Protein AF-A0A645I9V7-F1 (afdb_monomer_lite)

Secondary structure (DSSP, 8-state):
-TTHHHHHHHHHHHH-TTSS--SSS-HHHHHHHHHHHHHHHHHHHHHHHHHHHHHHHHHHHHHHHHTSTT------GGGGGGG-HHHHHHHHHHHHHHHHHHHHHGGGGT---PPPPHHHHHHHHHHHHHHHHHHHHHHHHHHHHHHHHHHHHHHHHHHHHHHHHTT-TT-----HHHHHHHHHIIIIIHHHHHH-

Foldseek 3Di:
DVVLLCVQLVVQVVVDPPPQDPPPDDSSVSSNVVSVVVVVVVVVLLVVLVVCCVPVVVVVVVCCVPPNPPDDDDDAQCNCCNVPVPLLVLLLVLLQLLLVVLLVVVVVVVFDRDDDDSVCSRRVSSSQSSVLCVPPNSVRSNVSSSVNSNVLNVLQRVVQVVCVVVVNHPDGDRDPVVSVVSCCCVPPVVVVVVVD

pLDDT: mean 90.32, std 6.53, range [61.34, 98.06]

Radius of gyration: 20.22 Å; chains: 1; bounding box: 64×34×49 Å

Structure (mmCIF, N/CA/C/O backbone):
data_AF-A0A645I9V7-F1
#
_entry.id   AF-A0A645I9V7-F1
#
loop_
_atom_site.group_PDB
_atom_site.id
_atom_site.type_symbol
_atom_site.label_atom_id
_atom_site.label_alt_id
_atom_site.label_comp_id
_atom_site.label_asym_id
_atom_site.label_entity_id
_atom_site.label_seq_id
_atom_site.pdbx_PDB_ins_code
_atom_site.Cartn_x
_atom_site.Cartn_y
_atom_site.Cartn_z
_atom_site.occupancy
_atom_site.B_iso_or_equiv
_atom_site.auth_seq_id
_atom_site.auth_comp_id
_atom_site.auth_asym_id
_atom_site.auth_atom_id
_atom_site.pdbx_PDB_model_num
ATOM 1 N N . MET A 1 1 ? 15.727 -1.178 5.653 1.00 62.06 1 MET A N 1
ATOM 2 C CA . MET A 1 1 ? 15.864 -0.056 4.692 1.00 62.06 1 MET A CA 1
ATOM 3 C C . MET A 1 1 ? 16.817 -0.361 3.539 1.00 62.06 1 MET A C 1
ATOM 5 O O . MET A 1 1 ? 16.462 -0.054 2.413 1.00 62.06 1 MET A O 1
ATOM 9 N N . VAL A 1 2 ? 17.941 -1.058 3.766 1.00 76.44 2 VAL A N 1
ATOM 10 C CA . VAL A 1 2 ? 18.857 -1.514 2.691 1.00 76.44 2 VAL A CA 1
ATOM 11 C C . VAL A 1 2 ? 18.151 -2.328 1.591 1.00 76.44 2 VAL A C 1
ATOM 13 O O . VAL A 1 2 ? 18.555 -2.281 0.441 1.00 76.44 2 VAL A O 1
ATOM 16 N N . VAL A 1 3 ? 17.041 -3.003 1.916 1.00 80.56 3 VAL A N 1
ATOM 17 C CA . VAL A 1 3 ? 16.227 -3.807 0.982 1.00 80.56 3 VAL A CA 1
ATOM 18 C C . VAL A 1 3 ? 15.667 -3.002 -0.208 1.00 80.56 3 VAL A C 1
ATOM 20 O O . VAL A 1 3 ? 15.404 -3.579 -1.259 1.00 80.56 3 VAL A O 1
ATOM 23 N N . MET A 1 4 ? 15.539 -1.675 -0.089 1.00 85.31 4 MET A N 1
ATOM 24 C CA . MET A 1 4 ? 15.083 -0.816 -1.192 1.00 85.31 4 MET A CA 1
ATOM 25 C C . MET A 1 4 ? 16.127 -0.674 -2.304 1.00 85.31 4 MET A C 1
ATOM 27 O O . MET A 1 4 ? 15.762 -0.488 -3.461 1.00 85.31 4 MET A O 1
ATOM 31 N N . VAL A 1 5 ? 17.417 -0.793 -1.970 1.00 89.44 5 VAL A N 1
ATOM 32 C CA . VAL A 1 5 ? 18.508 -0.667 -2.944 1.00 89.44 5 VAL A CA 1
ATOM 33 C C . VAL A 1 5 ? 18.453 -1.800 -3.975 1.00 89.44 5 VAL A C 1
ATOM 35 O O . VAL A 1 5 ? 18.368 -1.486 -5.160 1.00 89.44 5 VAL A O 1
ATOM 38 N N . PRO A 1 6 ? 18.408 -3.093 -3.584 1.00 87.75 6 PRO A N 1
ATOM 39 C CA . PRO A 1 6 ? 18.194 -4.172 -4.541 1.00 87.75 6 PRO A CA 1
ATOM 40 C C . PRO A 1 6 ? 16.919 -3.999 -5.364 1.00 87.75 6 PRO A C 1
ATOM 42 O O . PRO A 1 6 ? 16.972 -4.224 -6.564 1.00 87.75 6 PRO A O 1
ATOM 45 N N . LEU A 1 7 ? 15.803 -3.565 -4.760 1.00 86.75 7 LEU A N 1
ATOM 46 C CA . LEU A 1 7 ? 14.545 -3.361 -5.486 1.00 86.75 7 LEU A CA 1
ATOM 47 C C . LEU A 1 7 ? 14.739 -2.392 -6.664 1.00 86.75 7 LEU A C 1
ATOM 49 O O . LEU A 1 7 ? 14.504 -2.775 -7.803 1.00 86.75 7 LEU A O 1
ATOM 53 N N . TYR A 1 8 ? 15.230 -1.179 -6.396 1.00 88.75 8 TYR A N 1
ATOM 54 C CA . TYR A 1 8 ? 15.406 -0.134 -7.411 1.00 88.75 8 TYR A CA 1
ATOM 55 C C . TYR A 1 8 ? 16.478 -0.495 -8.444 1.00 88.75 8 TYR A C 1
ATOM 57 O O . TYR A 1 8 ? 16.276 -0.303 -9.644 1.00 88.75 8 TYR A O 1
ATOM 65 N N . VAL A 1 9 ? 17.617 -1.031 -7.994 1.00 89.94 9 VAL A N 1
ATOM 66 C CA . VAL A 1 9 ? 18.741 -1.373 -8.878 1.00 89.94 9 VAL A CA 1
ATOM 67 C C . VAL A 1 9 ? 18.375 -2.533 -9.802 1.00 89.94 9 VAL A C 1
ATOM 69 O O . VAL A 1 9 ? 18.664 -2.461 -10.993 1.00 89.94 9 VAL A O 1
ATOM 72 N N . ILE A 1 10 ? 17.695 -3.569 -9.296 1.00 89.62 10 ILE A N 1
ATOM 73 C CA . ILE A 1 10 ? 17.237 -4.696 -10.120 1.00 89.62 10 ILE A CA 1
ATOM 74 C C . ILE A 1 10 ? 16.193 -4.211 -11.130 1.00 89.62 10 ILE A C 1
ATOM 76 O O . ILE A 1 10 ? 16.320 -4.520 -12.313 1.00 89.62 10 ILE A O 1
ATOM 80 N N . THR A 1 11 ? 15.207 -3.407 -10.714 1.00 87.12 11 THR A N 1
ATOM 81 C CA . THR A 1 11 ? 14.213 -2.871 -11.660 1.00 87.12 11 THR A CA 1
ATOM 82 C C . THR A 1 11 ? 14.847 -1.999 -12.741 1.00 87.12 11 THR A C 1
ATOM 84 O O . THR A 1 11 ? 14.480 -2.118 -13.907 1.00 87.12 11 THR A O 1
ATOM 87 N N . ALA A 1 12 ? 15.834 -1.172 -12.388 1.00 89.25 12 ALA A N 1
ATOM 88 C CA . ALA A 1 12 ? 16.551 -0.347 -13.356 1.00 89.25 12 ALA A CA 1
ATOM 89 C C . ALA A 1 12 ? 17.396 -1.199 -14.313 1.00 89.25 12 ALA A C 1
ATOM 91 O O . ALA A 1 12 ? 17.404 -0.937 -15.512 1.00 89.25 12 ALA A O 1
ATOM 92 N N . ALA A 1 13 ? 18.053 -2.250 -13.812 1.00 89.50 13 ALA A N 1
ATOM 93 C CA . ALA A 1 13 ? 18.804 -3.192 -14.638 1.00 89.50 13 ALA A CA 1
ATOM 94 C C . ALA A 1 13 ? 17.915 -3.890 -15.680 1.00 89.50 13 ALA A C 1
ATOM 96 O O . ALA A 1 13 ? 18.331 -4.035 -16.825 1.00 89.50 13 ALA A O 1
ATOM 97 N N . PHE A 1 14 ? 16.687 -4.272 -15.308 1.00 89.38 14 PHE A N 1
ATOM 98 C CA . PHE A 1 14 ? 15.712 -4.840 -16.248 1.00 89.38 14 PHE A CA 1
ATOM 99 C C . PHE A 1 14 ? 15.174 -3.818 -17.257 1.00 89.38 14 PHE A C 1
ATOM 101 O O . PHE A 1 14 ? 14.922 -4.185 -18.401 1.00 89.38 14 PHE A O 1
ATOM 108 N N . ALA A 1 15 ? 14.997 -2.557 -16.857 1.00 87.88 15 ALA A N 1
ATOM 109 C CA . ALA A 1 15 ? 14.547 -1.496 -17.760 1.00 87.88 15 ALA A CA 1
ATOM 110 C C . ALA A 1 15 ? 15.612 -1.121 -18.809 1.00 87.88 15 ALA A C 1
ATOM 112 O O . ALA A 1 15 ? 15.271 -0.769 -19.937 1.00 87.88 15 ALA A O 1
ATOM 113 N N . GLY A 1 16 ? 16.893 -1.236 -18.448 1.00 84.94 16 GLY A N 1
ATOM 114 C CA . GLY A 1 16 ? 18.029 -0.963 -19.321 1.00 84.94 16 GLY A CA 1
ATOM 115 C C . GLY A 1 16 ? 18.412 0.524 -19.425 1.00 84.94 16 GLY A C 1
ATOM 116 O O . GLY A 1 16 ? 17.794 1.392 -18.803 1.00 84.94 16 GLY A O 1
ATOM 117 N N . PRO A 1 17 ? 19.472 0.836 -20.195 1.00 81.00 17 PRO A N 1
ATOM 118 C CA . PRO A 1 17 ? 19.950 2.205 -20.385 1.00 81.00 17 PRO A CA 1
ATOM 119 C C . PRO A 1 17 ? 18.907 3.097 -21.083 1.00 81.00 17 PRO A C 1
ATOM 121 O O . PRO A 1 17 ? 18.285 2.678 -22.054 1.00 81.00 17 PRO A O 1
ATOM 124 N N . GLY A 1 18 ? 18.748 4.342 -20.616 1.00 73.81 18 GLY A N 1
ATOM 125 C CA . GLY A 1 18 ? 17.822 5.339 -21.184 1.00 73.81 18 GLY A CA 1
ATOM 126 C C . GLY A 1 18 ? 16.531 5.555 -20.384 1.00 73.81 18 GLY A C 1
ATOM 127 O O . GLY A 1 18 ? 15.835 6.545 -20.602 1.00 73.81 18 GLY A O 1
ATOM 128 N N . VAL A 1 19 ? 16.233 4.690 -19.411 1.00 68.56 19 VAL A N 1
ATOM 129 C CA . VAL A 1 19 ? 15.108 4.861 -18.480 1.00 68.56 19 VAL A CA 1
ATOM 130 C C . VAL A 1 19 ? 15.624 5.470 -17.173 1.00 68.56 19 VAL A C 1
ATOM 132 O O . VAL A 1 19 ? 16.393 4.844 -16.447 1.00 68.56 19 VAL A O 1
ATOM 135 N N . GLY A 1 20 ? 15.208 6.705 -16.873 1.00 61.34 20 GLY A N 1
ATOM 136 C CA . GLY A 1 20 ? 15.565 7.401 -15.629 1.00 61.34 20 GLY A CA 1
ATOM 137 C C . GLY A 1 20 ? 16.918 8.124 -15.629 1.00 61.34 20 GLY A C 1
ATOM 138 O O . GLY A 1 20 ? 17.366 8.538 -14.570 1.00 61.34 20 GLY A O 1
ATOM 139 N N . ASP A 1 21 ? 17.578 8.308 -16.774 1.00 63.28 21 ASP A N 1
ATOM 140 C CA . ASP A 1 21 ? 18.826 9.081 -16.848 1.00 63.28 21 ASP A CA 1
ATOM 141 C C . ASP A 1 21 ? 18.548 10.539 -17.275 1.00 63.28 21 ASP A C 1
ATOM 143 O O . ASP A 1 21 ? 18.027 10.757 -18.370 1.00 63.28 21 ASP A O 1
ATOM 147 N N . PRO A 1 22 ? 18.918 11.556 -16.469 1.00 63.09 22 PRO A N 1
ATOM 148 C CA . PRO A 1 22 ? 18.948 12.958 -16.898 1.00 63.09 22 PRO A CA 1
ATOM 149 C C . PRO A 1 22 ? 20.001 13.263 -17.986 1.00 63.09 22 PRO A C 1
ATOM 151 O O . PRO A 1 22 ? 20.156 14.418 -18.374 1.00 63.09 22 PRO A O 1
ATOM 154 N N . GLY A 1 23 ? 20.746 12.257 -18.457 1.00 65.50 23 GLY A N 1
ATOM 155 C CA . GLY A 1 23 ? 21.724 12.325 -19.546 1.00 65.50 23 GLY A CA 1
ATOM 156 C C . GLY A 1 23 ? 23.176 12.485 -19.086 1.00 65.50 23 GLY A C 1
ATOM 157 O O . GLY A 1 23 ? 24.066 12.602 -19.924 1.00 65.50 23 GLY A O 1
ATOM 158 N N . ALA A 1 24 ? 23.432 12.504 -17.774 1.00 67.69 24 ALA A N 1
ATOM 159 C CA . ALA A 1 24 ? 24.751 12.812 -17.212 1.00 67.69 24 ALA A CA 1
ATOM 160 C C . ALA A 1 24 ? 25.321 11.722 -16.287 1.00 67.69 24 ALA A C 1
ATOM 162 O O . ALA A 1 24 ? 26.488 11.812 -15.905 1.00 67.69 24 ALA A O 1
ATOM 163 N N . GLN A 1 25 ? 24.542 10.702 -15.903 1.00 78.25 25 GLN A N 1
ATOM 164 C CA . GLN A 1 25 ? 24.975 9.692 -14.928 1.00 78.25 25 GLN A CA 1
ATOM 165 C C . GLN A 1 25 ? 24.557 8.280 -15.335 1.00 78.25 25 GLN A C 1
ATOM 167 O O . GLN A 1 25 ? 23.485 8.065 -15.879 1.00 78.25 25 GLN A O 1
ATOM 172 N N . HIS A 1 26 ? 25.371 7.276 -15.003 1.00 86.25 26 HIS A N 1
ATOM 173 C CA . HIS A 1 26 ? 25.015 5.885 -15.285 1.00 86.25 26 HIS A CA 1
ATOM 174 C C . HIS A 1 26 ? 23.678 5.514 -14.608 1.00 86.25 26 HIS A C 1
ATOM 176 O O . HIS A 1 26 ? 23.540 5.654 -13.393 1.00 86.25 26 HIS A O 1
ATOM 182 N N . TYR A 1 27 ? 22.710 4.992 -15.367 1.00 86.81 27 TYR A N 1
ATOM 183 C CA . TYR A 1 27 ? 21.331 4.732 -14.908 1.00 86.81 27 TYR A CA 1
ATOM 184 C C . TYR A 1 27 ? 21.229 3.879 -13.622 1.00 86.81 27 TYR A C 1
ATOM 186 O O . TYR A 1 27 ? 20.395 4.144 -12.759 1.00 86.81 27 TYR A O 1
ATOM 194 N N . LEU A 1 28 ? 22.121 2.898 -13.426 1.00 88.94 28 LEU A N 1
ATOM 195 C CA . LEU A 1 28 ? 22.190 2.126 -12.170 1.00 88.94 28 LEU A CA 1
ATOM 196 C C . LEU A 1 28 ? 22.609 2.970 -10.954 1.00 88.94 28 LEU A C 1
ATOM 198 O O . LEU A 1 28 ? 22.121 2.732 -9.850 1.00 88.94 28 LEU A O 1
ATOM 202 N N . MET A 1 29 ? 23.488 3.959 -11.144 1.00 89.75 29 MET A N 1
ATOM 203 C CA . MET A 1 29 ? 23.861 4.898 -10.083 1.00 89.75 29 MET A CA 1
ATOM 204 C C . MET A 1 29 ? 22.687 5.819 -9.755 1.00 89.75 29 MET A C 1
ATOM 206 O O . MET A 1 29 ? 22.391 6.033 -8.581 1.00 89.75 29 MET A O 1
ATOM 210 N N . PHE A 1 30 ? 21.961 6.291 -10.772 1.00 88.69 30 PHE A N 1
ATOM 211 C CA . PHE A 1 30 ? 20.727 7.039 -10.548 1.00 88.69 30 PHE A CA 1
ATOM 212 C C . PHE A 1 30 ? 19.724 6.227 -9.718 1.00 88.69 30 PHE A C 1
ATOM 214 O O . PHE A 1 30 ? 19.230 6.715 -8.703 1.00 88.69 30 PHE A O 1
ATOM 221 N N . ALA A 1 31 ? 19.478 4.965 -10.083 1.00 90.19 31 ALA A N 1
ATOM 222 C CA . ALA A 1 31 ? 18.578 4.082 -9.343 1.00 90.19 31 ALA A CA 1
ATOM 223 C C . ALA A 1 31 ? 19.030 3.856 -7.890 1.00 90.19 31 ALA A C 1
ATOM 225 O O . ALA A 1 31 ? 18.204 3.866 -6.975 1.00 90.19 31 ALA A O 1
ATOM 226 N N . PHE A 1 32 ? 20.339 3.707 -7.661 1.00 90.62 32 PHE A N 1
ATOM 227 C CA . PHE A 1 32 ? 20.907 3.642 -6.317 1.00 90.62 32 PHE A CA 1
ATOM 228 C C . PHE A 1 32 ? 20.617 4.922 -5.518 1.00 90.62 32 PHE A C 1
ATOM 230 O O . PHE A 1 32 ? 20.107 4.838 -4.400 1.00 90.62 32 PHE A O 1
ATOM 237 N N . LEU A 1 33 ? 20.866 6.103 -6.092 1.00 91.31 33 LEU A N 1
ATOM 238 C CA . LEU A 1 33 ? 20.582 7.387 -5.441 1.00 91.31 33 LEU A CA 1
ATOM 239 C C . LEU A 1 33 ? 19.087 7.563 -5.141 1.00 91.31 33 LEU A C 1
ATOM 241 O O . LEU A 1 33 ? 18.739 8.002 -4.046 1.00 91.31 33 LEU A O 1
ATOM 245 N N . GLN A 1 34 ? 18.204 7.155 -6.057 1.00 90.38 34 GLN A N 1
ATOM 246 C CA . GLN A 1 34 ? 16.754 7.160 -5.835 1.00 90.38 34 GLN A CA 1
ATOM 247 C C . GLN A 1 34 ? 16.345 6.241 -4.675 1.00 90.38 34 GLN A C 1
ATOM 249 O O . GLN A 1 34 ? 15.515 6.619 -3.846 1.00 90.38 34 GLN A O 1
ATOM 254 N N . ALA A 1 35 ? 16.968 5.066 -4.550 1.00 90.62 35 ALA A N 1
ATOM 255 C CA . ALA A 1 35 ? 16.727 4.178 -3.417 1.00 90.62 35 ALA A CA 1
ATOM 256 C C . ALA A 1 35 ? 17.159 4.811 -2.083 1.00 90.62 35 ALA A C 1
ATOM 258 O O . ALA A 1 35 ? 16.441 4.702 -1.087 1.00 90.62 35 ALA A O 1
ATOM 259 N N . ILE A 1 36 ? 18.305 5.503 -2.055 1.00 92.12 36 ILE A N 1
ATOM 260 C CA . ILE A 1 36 ? 18.755 6.248 -0.870 1.00 92.12 36 ILE A CA 1
ATOM 261 C C . ILE A 1 36 ? 17.791 7.396 -0.554 1.00 92.12 36 ILE A C 1
ATOM 263 O O . ILE A 1 36 ? 17.403 7.559 0.604 1.00 92.12 36 ILE A O 1
ATOM 267 N N . GLN A 1 37 ? 17.340 8.146 -1.561 1.00 91.88 37 GLN A N 1
ATOM 268 C CA . GLN A 1 37 ? 16.368 9.227 -1.389 1.00 91.88 37 GLN A CA 1
ATOM 269 C C . GLN A 1 37 ? 15.048 8.716 -0.801 1.00 91.88 37 GLN A C 1
ATOM 271 O O . GLN A 1 37 ? 14.508 9.332 0.117 1.00 91.88 37 GLN A O 1
ATOM 276 N N . PHE A 1 38 ? 14.565 7.559 -1.258 1.00 88.50 38 PHE A N 1
ATOM 277 C CA . PHE A 1 38 ? 13.398 6.906 -0.670 1.00 88.50 38 PHE A CA 1
ATOM 278 C C . PHE A 1 38 ? 13.623 6.575 0.812 1.00 88.50 38 PHE A C 1
ATOM 280 O O . PHE A 1 38 ? 12.780 6.879 1.653 1.00 88.50 38 PHE A O 1
ATOM 287 N N . VAL A 1 39 ? 14.775 5.988 1.156 1.00 88.88 39 VAL A N 1
ATOM 288 C CA . VAL A 1 39 ? 15.124 5.655 2.548 1.00 88.88 39 VAL A CA 1
ATOM 289 C C . VAL A 1 39 ? 15.143 6.902 3.436 1.00 88.88 39 VAL A C 1
ATOM 291 O O . VAL A 1 39 ? 14.576 6.873 4.531 1.00 88.88 39 VAL A O 1
ATOM 294 N N . VAL A 1 40 ? 15.736 7.998 2.959 1.00 92.19 40 VAL A N 1
ATOM 295 C CA . VAL A 1 40 ? 15.732 9.292 3.658 1.00 92.19 40 VAL A CA 1
ATOM 296 C C . VAL A 1 40 ? 14.304 9.820 3.813 1.00 92.19 40 VAL A C 1
ATOM 298 O O . VAL A 1 40 ? 13.926 10.222 4.911 1.00 92.19 40 VAL A O 1
ATOM 301 N N . GLY A 1 41 ? 13.485 9.755 2.761 1.00 90.69 41 GLY A N 1
ATOM 302 C CA . GLY A 1 41 ? 12.078 10.157 2.806 1.00 90.69 41 GLY A CA 1
ATOM 303 C C . GLY A 1 41 ? 11.277 9.390 3.861 1.00 90.69 41 GLY A C 1
ATOM 304 O O . GLY A 1 41 ? 10.560 10.000 4.651 1.00 90.69 41 GLY A O 1
ATOM 305 N N . VAL A 1 42 ? 11.459 8.069 3.953 1.00 88.00 42 VAL A N 1
ATOM 306 C CA . VAL A 1 42 ? 10.816 7.254 4.998 1.00 88.00 42 VAL A CA 1
ATOM 307 C C . VAL A 1 42 ? 11.321 7.633 6.391 1.00 88.00 42 VAL A C 1
ATOM 309 O O . VAL A 1 42 ? 10.528 7.679 7.326 1.00 88.00 42 VAL A O 1
ATOM 312 N N . TYR A 1 43 ? 12.610 7.939 6.560 1.00 89.19 43 TYR A N 1
ATOM 313 C CA . TYR A 1 43 ? 13.128 8.396 7.853 1.00 89.19 43 TYR A CA 1
ATOM 314 C C . TYR A 1 43 ? 12.488 9.721 8.292 1.00 89.19 43 TYR A C 1
ATOM 316 O O . TYR A 1 43 ? 12.027 9.834 9.430 1.00 89.19 43 TYR A O 1
ATOM 324 N N . VAL A 1 44 ? 12.396 10.694 7.380 1.00 93.38 44 VAL A N 1
ATOM 325 C CA . VAL A 1 44 ? 11.719 11.977 7.626 1.00 93.38 44 VAL A CA 1
ATOM 326 C C . VAL A 1 44 ? 10.243 11.756 7.956 1.00 93.38 44 VAL A C 1
ATOM 328 O O . VAL A 1 44 ? 9.747 12.325 8.926 1.00 93.38 44 VAL A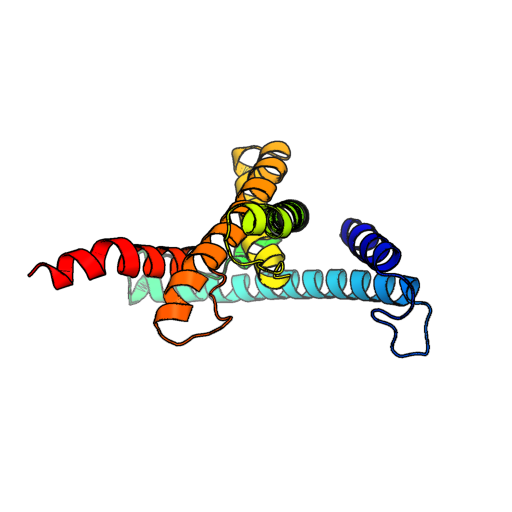 O 1
ATOM 331 N N . LEU A 1 45 ? 9.558 10.878 7.218 1.00 91.31 45 LEU A N 1
ATOM 332 C CA . LEU A 1 45 ? 8.168 10.508 7.486 1.00 91.31 45 LEU A CA 1
ATOM 333 C C . LEU A 1 45 ? 8.004 9.926 8.895 1.00 91.31 45 LEU A C 1
ATOM 335 O O . LEU A 1 45 ? 7.138 10.370 9.642 1.00 91.31 45 LEU A O 1
ATOM 339 N N . LEU A 1 46 ? 8.852 8.975 9.298 1.00 89.25 46 LEU A N 1
ATOM 340 C CA . LEU A 1 46 ? 8.785 8.365 10.631 1.00 89.25 46 LEU A CA 1
ATOM 341 C C . LEU A 1 46 ? 9.053 9.380 11.751 1.00 89.25 46 LEU A C 1
ATOM 343 O O . LEU A 1 46 ? 8.408 9.314 12.800 1.00 89.25 46 LEU A O 1
ATOM 347 N N . ALA A 1 47 ? 9.981 10.316 11.539 1.00 91.56 47 ALA A N 1
ATOM 348 C CA . ALA A 1 47 ? 10.236 11.405 12.477 1.00 91.56 47 ALA A CA 1
ATOM 349 C C . ALA A 1 47 ? 9.023 12.347 12.586 1.00 91.56 47 ALA A C 1
ATOM 351 O O . ALA A 1 47 ? 8.593 12.665 13.696 1.00 91.56 47 ALA A O 1
ATOM 352 N N . GLY A 1 48 ? 8.428 12.723 11.450 1.00 92.19 48 GLY A N 1
ATOM 353 C CA . GLY A 1 48 ? 7.238 13.571 11.390 1.00 92.19 48 GLY A CA 1
ATOM 354 C C . GLY A 1 48 ? 6.021 12.940 12.066 1.00 92.19 48 GLY A C 1
ATOM 355 O O . GLY A 1 48 ? 5.373 13.593 12.879 1.00 92.19 48 GLY A O 1
ATOM 356 N N . VAL A 1 49 ? 5.751 11.654 11.814 1.00 90.62 49 VAL A N 1
ATOM 357 C CA . VAL A 1 49 ? 4.643 10.925 12.460 1.00 90.62 49 VAL A CA 1
ATOM 358 C C . VAL A 1 49 ? 4.812 10.897 13.980 1.00 90.62 49 VAL A C 1
ATOM 360 O O . VAL A 1 49 ? 3.849 11.135 14.704 1.00 90.62 49 VAL A O 1
ATOM 363 N N . ARG A 1 50 ? 6.025 10.640 14.486 1.00 88.94 50 ARG A N 1
ATOM 364 C CA . ARG A 1 50 ? 6.289 10.627 15.937 1.00 88.94 50 ARG A CA 1
ATOM 365 C C . ARG A 1 50 ? 6.054 11.991 16.578 1.00 88.94 50 ARG A C 1
ATOM 367 O O . ARG A 1 50 ? 5.467 12.049 17.654 1.00 88.94 50 ARG A O 1
ATOM 374 N N . LEU A 1 51 ? 6.494 13.061 15.917 1.00 93.06 51 LEU A N 1
ATOM 375 C CA . LEU A 1 51 ? 6.266 14.429 16.377 1.00 93.06 51 LEU A CA 1
ATOM 376 C C . LEU A 1 51 ? 4.770 14.756 16.398 1.00 93.06 51 LEU A C 1
ATOM 378 O O . LEU A 1 51 ? 4.256 15.206 17.416 1.00 93.06 51 LEU A O 1
ATOM 382 N N . LEU A 1 52 ? 4.060 14.452 15.309 1.00 91.00 52 LEU A N 1
ATOM 383 C CA . LEU A 1 52 ? 2.620 14.680 15.197 1.00 91.00 52 LEU A CA 1
ATOM 384 C C . LEU A 1 52 ? 1.844 13.926 16.282 1.00 91.00 52 LEU A C 1
ATOM 386 O O . LEU A 1 52 ? 0.963 14.500 16.916 1.00 91.00 52 LEU A O 1
ATOM 390 N N . LEU A 1 53 ? 2.191 12.662 16.539 1.00 87.94 53 LEU A N 1
ATOM 391 C CA . LEU A 1 53 ? 1.564 11.870 17.597 1.00 87.94 53 LEU A CA 1
ATOM 392 C C . LEU A 1 53 ? 1.783 12.459 18.992 1.00 87.94 53 LEU A C 1
ATOM 394 O O . LEU A 1 53 ? 0.869 12.407 19.816 1.00 87.94 53 LEU A O 1
ATOM 398 N N . GLY A 1 54 ? 2.968 13.022 19.240 1.00 89.56 54 GLY A N 1
ATOM 399 C CA . GLY A 1 54 ? 3.312 13.663 20.508 1.00 89.56 54 GLY A CA 1
ATOM 400 C C . GLY A 1 54 ? 2.399 14.837 20.859 1.00 89.56 54 GLY A C 1
ATOM 401 O O . GLY A 1 54 ? 2.090 15.023 22.030 1.00 89.56 54 GLY A O 1
ATOM 402 N N . GLU A 1 55 ? 1.910 15.565 19.855 1.00 90.88 55 GLU A N 1
ATOM 403 C CA . GLU A 1 55 ? 1.053 16.743 20.045 1.00 90.88 55 GLU A CA 1
ATOM 404 C C . GLU A 1 55 ? -0.442 16.415 19.916 1.00 90.88 55 GLU A C 1
ATOM 406 O O . GLU A 1 55 ? -1.270 16.857 20.719 1.00 90.88 55 GLU A O 1
ATOM 411 N N . ILE A 1 56 ? -0.814 15.603 18.920 1.00 88.31 56 ILE A N 1
ATOM 412 C CA . ILE A 1 56 ? -2.219 15.342 18.590 1.00 88.31 56 ILE A CA 1
ATOM 413 C C . ILE A 1 56 ? -2.894 14.436 19.627 1.00 88.31 56 ILE A C 1
ATOM 415 O O . ILE A 1 56 ? -4.045 14.683 19.992 1.00 88.31 56 ILE A O 1
ATOM 419 N N . VAL A 1 57 ? -2.205 13.416 20.149 1.00 86.81 57 VAL A N 1
ATOM 420 C CA . VAL A 1 57 ? -2.812 12.490 21.123 1.00 86.81 57 VAL A CA 1
ATOM 421 C C . VAL A 1 57 ? -3.200 13.210 22.430 1.00 86.81 57 VAL A C 1
ATOM 423 O O . VAL A 1 57 ? -4.349 13.059 22.862 1.00 86.81 57 VAL A O 1
ATOM 426 N N . PRO A 1 58 ? -2.338 14.048 23.047 1.00 87.69 58 PRO A N 1
ATOM 427 C CA . PRO A 1 58 ? -2.741 14.873 24.188 1.00 87.69 58 PRO A CA 1
ATOM 428 C C . PRO A 1 58 ? -3.847 15.881 23.856 1.00 87.69 58 PRO A C 1
ATOM 430 O O . PRO A 1 58 ? -4.757 16.068 24.668 1.00 87.69 58 PRO A O 1
ATOM 433 N N . ALA A 1 59 ? -3.816 16.499 22.670 1.00 89.75 59 ALA A N 1
ATOM 434 C CA . ALA A 1 59 ? -4.841 17.456 22.252 1.00 89.75 59 ALA A CA 1
ATOM 435 C C . ALA A 1 59 ? -6.237 16.809 22.164 1.00 89.75 59 ALA A C 1
ATOM 437 O O . ALA A 1 59 ? -7.213 17.361 22.683 1.00 89.75 59 ALA A O 1
ATOM 438 N N . PHE A 1 60 ? -6.337 15.602 21.595 1.00 88.06 60 PHE A N 1
ATOM 439 C CA . PHE A 1 60 ? -7.608 14.874 21.514 1.00 88.06 60 PHE A CA 1
ATOM 440 C C . PHE A 1 60 ? -8.147 14.450 22.876 1.00 88.06 60 PHE A C 1
ATOM 442 O O . PHE A 1 60 ? -9.363 14.430 23.056 1.00 88.06 60 PHE A O 1
ATOM 449 N N . ARG A 1 61 ? -7.287 14.209 23.871 1.00 84.88 61 ARG A N 1
ATOM 450 C CA . ARG A 1 61 ? -7.747 13.988 25.249 1.00 84.88 61 ARG A CA 1
ATOM 451 C C . ARG A 1 61 ? -8.525 15.197 25.782 1.00 84.88 61 ARG A C 1
ATOM 453 O O . ARG A 1 61 ? -9.521 15.022 26.476 1.00 84.88 61 ARG A O 1
ATOM 460 N N . GLY A 1 62 ? -8.111 16.417 25.434 1.00 86.50 62 GLY A N 1
ATOM 461 C CA . GLY A 1 62 ? -8.833 17.643 25.790 1.00 86.50 62 GLY A CA 1
ATOM 462 C C . GLY A 1 62 ? -10.238 17.713 25.181 1.00 86.50 62 GLY A C 1
ATOM 463 O O . GLY A 1 62 ? -11.188 18.082 25.871 1.00 86.50 62 GLY A O 1
ATOM 464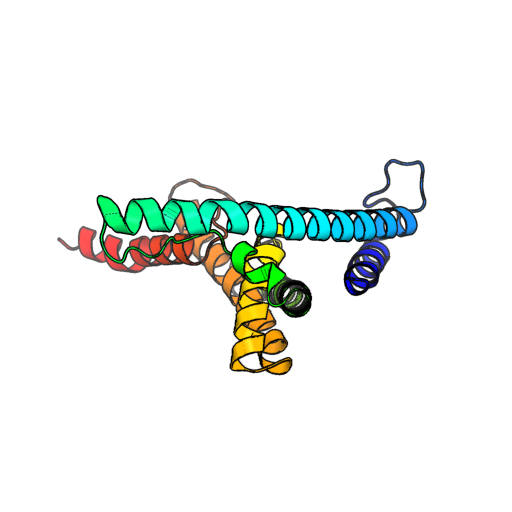 N N . ILE A 1 63 ? -10.375 17.306 23.915 1.00 87.75 63 ILE A N 1
ATOM 465 C CA . ILE A 1 63 ? -11.667 17.210 23.215 1.00 87.75 63 ILE A CA 1
ATOM 466 C C . ILE A 1 63 ? -12.531 16.111 23.839 1.00 87.75 63 ILE A C 1
ATOM 468 O O . ILE A 1 63 ? -13.707 16.348 24.116 1.00 87.75 63 ILE A O 1
ATOM 472 N N . ALA A 1 64 ? -11.944 14.946 24.123 1.00 87.88 64 ALA A N 1
ATOM 473 C CA . ALA A 1 64 ? -12.651 13.819 24.716 1.00 87.88 64 ALA A CA 1
ATOM 474 C C . ALA A 1 64 ? -13.225 14.162 26.102 1.00 87.88 64 ALA A C 1
ATOM 476 O O . ALA A 1 64 ? -14.316 13.735 26.449 1.00 87.88 64 ALA A O 1
ATOM 477 N N . MET A 1 65 ? -12.539 15.000 26.885 1.00 88.00 65 MET A N 1
ATOM 478 C CA . MET A 1 65 ? -13.023 15.422 28.206 1.00 88.00 65 MET A CA 1
ATOM 479 C C . MET A 1 65 ? -14.130 16.489 28.171 1.00 88.00 65 MET A C 1
ATOM 481 O O . MET A 1 65 ? -14.790 16.687 29.189 1.00 88.00 65 MET A O 1
ATOM 485 N N . LYS A 1 66 ? -14.307 17.221 27.061 1.00 88.75 66 LYS A N 1
ATOM 486 C CA . LYS A 1 66 ? -15.200 18.398 27.016 1.00 88.75 66 LYS A CA 1
ATOM 487 C C . LYS A 1 66 ? -16.319 18.333 25.983 1.00 88.75 66 LYS A C 1
ATOM 489 O O . LYS A 1 66 ? -17.380 18.887 26.243 1.00 88.75 66 LYS A O 1
ATOM 494 N N . LEU A 1 67 ? -16.073 17.747 24.813 1.00 91.06 67 LEU A N 1
ATOM 495 C CA . LEU A 1 67 ? -16.991 17.820 23.674 1.00 91.06 67 LEU A CA 1
ATOM 496 C C . LEU A 1 67 ? -17.621 16.467 23.353 1.00 91.06 67 LEU A C 1
ATOM 498 O O . LEU A 1 67 ? -18.838 16.382 23.225 1.00 91.06 67 LEU A O 1
ATOM 502 N N . VAL A 1 68 ? -16.802 15.420 23.230 1.00 90.75 68 VAL A N 1
ATOM 503 C CA . VAL A 1 68 ? -17.270 14.069 22.892 1.00 90.75 68 VAL A CA 1
ATOM 504 C C . VAL A 1 68 ? -16.622 13.066 23.849 1.00 90.75 68 VAL A C 1
ATOM 506 O O . VAL A 1 68 ? -15.506 12.620 23.575 1.00 90.75 68 VAL A O 1
ATOM 509 N N . PRO A 1 69 ? -17.285 12.734 24.975 1.00 86.38 69 PRO A N 1
ATOM 510 C CA . PRO A 1 69 ? -16.806 11.732 25.924 1.00 86.38 69 PRO A CA 1
ATOM 511 C C . PRO A 1 69 ? -16.402 10.433 25.228 1.00 86.38 69 PRO A C 1
ATOM 513 O O . PRO A 1 69 ? -17.090 9.977 24.318 1.00 86.38 69 PRO A O 1
ATOM 516 N N . ASP A 1 70 ? -15.264 9.874 25.639 1.00 83.31 70 ASP A N 1
ATOM 517 C CA . ASP A 1 70 ? -14.721 8.595 25.156 1.00 83.31 70 ASP A CA 1
ATOM 518 C C . ASP A 1 70 ? -14.409 8.516 23.647 1.00 83.31 70 ASP A C 1
ATOM 520 O O . ASP A 1 70 ? -14.181 7.432 23.107 1.00 83.31 70 ASP A O 1
ATOM 524 N N . ALA A 1 71 ? -14.338 9.655 22.948 1.00 87.00 71 ALA A N 1
ATOM 525 C CA . ALA A 1 71 ? -13.935 9.681 21.546 1.00 87.00 71 ALA A CA 1
ATOM 526 C C . ALA A 1 71 ? -12.488 9.194 21.351 1.00 87.00 71 ALA A C 1
ATOM 528 O O . ALA A 1 71 ? -11.556 9.667 22.006 1.00 87.00 71 ALA A O 1
ATOM 529 N N . ILE A 1 72 ? -12.297 8.299 20.379 1.00 84.12 72 ILE A N 1
ATOM 530 C CA . ILE A 1 72 ? -10.983 7.813 19.947 1.00 84.12 72 ILE A CA 1
ATOM 531 C C . ILE A 1 72 ? -10.633 8.493 18.616 1.00 84.12 72 ILE A C 1
ATOM 533 O O . ILE A 1 72 ? -11.398 8.365 17.658 1.00 84.12 72 ILE A O 1
ATOM 537 N N . PRO A 1 73 ? -9.501 9.211 18.517 1.00 84.19 73 PRO A N 1
ATOM 538 C CA . PRO A 1 73 ? -9.113 9.862 17.272 1.00 84.19 73 PRO A CA 1
ATOM 539 C C . PRO A 1 73 ? -8.711 8.840 16.205 1.00 84.19 73 PRO A C 1
ATOM 541 O O . PRO A 1 73 ? -7.816 8.023 16.422 1.00 84.19 73 PRO A O 1
ATOM 544 N N . ALA A 1 74 ? -9.333 8.929 15.028 1.00 88.12 74 ALA A N 1
ATOM 545 C CA . ALA A 1 74 ? -8.892 8.222 13.831 1.00 88.12 74 ALA A CA 1
ATOM 546 C C . ALA A 1 74 ? -7.822 9.061 13.115 1.00 88.12 74 ALA A C 1
ATOM 548 O O . ALA A 1 74 ? -8.096 10.172 12.663 1.00 88.12 74 ALA A O 1
ATOM 549 N N . LEU A 1 75 ? -6.598 8.538 13.047 1.00 89.56 75 LEU A N 1
ATOM 550 C CA . LEU A 1 75 ? -5.464 9.153 12.355 1.00 89.56 75 LEU A CA 1
ATOM 551 C C . LEU A 1 75 ? -5.082 8.318 11.133 1.00 89.56 75 LEU A C 1
ATOM 553 O O . LEU A 1 75 ? -5.446 7.147 11.032 1.00 89.56 75 LEU A O 1
ATOM 557 N N . ASP A 1 76 ? -4.330 8.926 10.220 1.00 90.88 76 ASP A N 1
ATOM 558 C CA . ASP A 1 76 ? -3.879 8.261 9.000 1.00 90.88 76 ASP A CA 1
ATOM 559 C C . ASP A 1 76 ? -2.985 7.044 9.311 1.00 90.88 76 ASP A C 1
ATOM 561 O O . ASP A 1 76 ? -2.260 7.001 10.312 1.00 90.88 76 ASP A O 1
ATOM 565 N N . CYS A 1 77 ? -3.010 6.054 8.423 1.00 92.12 77 CYS A N 1
ATOM 566 C CA . CYS A 1 77 ? -2.332 4.774 8.560 1.00 92.12 77 CYS A CA 1
ATOM 567 C C . CYS A 1 77 ? -0.818 4.842 8.871 1.00 92.12 77 CYS A C 1
ATOM 569 O O . CYS A 1 77 ? -0.345 3.948 9.589 1.00 92.12 77 CYS A O 1
ATOM 571 N N . PRO A 1 78 ? -0.039 5.885 8.482 1.00 91.94 78 PRO A N 1
ATOM 572 C CA . PRO A 1 78 ? 1.363 5.998 8.877 1.00 91.94 78 PRO A CA 1
ATOM 573 C C . PRO A 1 78 ? 1.578 6.075 10.384 1.00 91.94 78 PRO A C 1
ATOM 575 O O . PRO A 1 78 ? 2.692 5.814 10.838 1.00 91.94 78 PRO A O 1
ATOM 578 N N . VAL A 1 79 ? 0.534 6.367 11.169 1.00 92.38 79 VAL A N 1
ATOM 579 C CA . VAL A 1 79 ? 0.564 6.313 12.635 1.00 92.38 79 VAL A CA 1
ATOM 580 C C . VAL A 1 79 ? 1.131 4.993 13.163 1.00 92.38 79 VAL A C 1
ATOM 582 O O . VAL A 1 79 ? 1.826 4.976 14.177 1.00 92.38 79 VAL A O 1
ATOM 585 N N . PHE A 1 80 ? 0.913 3.889 12.442 1.00 92.31 80 PHE A N 1
ATOM 586 C CA . PHE A 1 80 ? 1.402 2.567 12.825 1.00 92.31 80 PHE A CA 1
ATOM 587 C C . PHE A 1 80 ? 2.867 2.318 12.432 1.00 92.31 80 PHE A C 1
ATOM 589 O O . PHE A 1 80 ? 3.524 1.434 12.990 1.00 92.31 80 PHE A O 1
ATOM 596 N N . PHE A 1 81 ? 3.418 3.090 11.495 1.00 93.69 81 PHE A N 1
ATOM 597 C CA . PHE A 1 81 ? 4.722 2.810 10.885 1.00 93.69 81 PHE A CA 1
ATOM 598 C C . PHE A 1 81 ? 5.882 2.852 11.885 1.00 93.69 81 PHE A C 1
ATOM 600 O O . PHE A 1 81 ? 6.745 1.972 11.809 1.00 93.69 81 PHE A O 1
ATOM 607 N N . PRO A 1 82 ? 5.915 3.779 12.865 1.00 91.00 82 PRO A N 1
ATOM 608 C CA . PRO A 1 82 ? 6.937 3.778 13.905 1.00 91.00 82 PRO A CA 1
ATOM 609 C C . PRO A 1 82 ? 6.974 2.517 14.774 1.00 91.00 82 PRO A C 1
ATOM 611 O O . PRO A 1 82 ? 8.028 2.237 15.348 1.00 91.00 82 PRO A O 1
ATOM 614 N N . TYR A 1 83 ? 5.862 1.780 14.881 1.00 89.69 83 TYR A N 1
ATOM 615 C CA . TYR A 1 83 ? 5.740 0.602 15.746 1.00 89.69 83 TYR A CA 1
ATOM 616 C C . TYR A 1 83 ? 6.253 -0.682 15.084 1.00 89.69 83 TYR A C 1
ATOM 618 O O . TYR A 1 83 ? 6.713 -1.586 15.777 1.00 89.69 83 TYR A O 1
ATOM 626 N N . SER A 1 84 ? 6.221 -0.776 13.749 1.00 92.75 84 SER A N 1
ATOM 627 C CA . SER A 1 84 ? 6.823 -1.906 13.029 1.00 92.75 84 SER A CA 1
ATOM 628 C C . SER A 1 84 ? 7.425 -1.509 11.669 1.00 92.75 84 SER A C 1
ATOM 630 O O . SER A 1 84 ? 6.961 -1.960 10.618 1.00 92.75 84 SER A O 1
ATOM 632 N N . PRO A 1 85 ? 8.513 -0.710 11.646 1.00 90.31 85 PRO A N 1
ATOM 633 C CA . PRO A 1 85 ? 9.073 -0.176 10.398 1.00 90.31 85 PRO A CA 1
ATOM 634 C C . PRO A 1 85 ? 9.543 -1.256 9.412 1.00 90.31 85 PRO A C 1
ATOM 636 O O . PRO A 1 85 ? 9.475 -1.080 8.199 1.00 90.31 85 PRO A O 1
ATOM 639 N N . ASN A 1 86 ? 10.012 -2.404 9.913 1.00 91.00 86 ASN A N 1
ATOM 640 C CA . ASN A 1 86 ? 10.438 -3.514 9.056 1.00 91.00 86 ASN A CA 1
ATOM 641 C C . ASN A 1 86 ? 9.252 -4.206 8.371 1.00 91.00 86 ASN A C 1
ATOM 643 O O . ASN A 1 86 ? 9.378 -4.622 7.219 1.00 91.00 86 ASN A O 1
ATOM 647 N N . ALA A 1 87 ? 8.108 -4.311 9.056 1.00 94.56 87 ALA A N 1
ATOM 648 C CA . ALA A 1 87 ? 6.899 -4.892 8.486 1.00 94.56 87 ALA A CA 1
ATOM 649 C C . ALA A 1 87 ? 6.302 -3.993 7.394 1.00 94.56 87 ALA A C 1
ATOM 651 O O . ALA A 1 87 ? 5.817 -4.523 6.399 1.00 94.56 87 ALA A O 1
ATOM 652 N N . VAL A 1 88 ? 6.433 -2.665 7.521 1.00 94.38 88 VAL A N 1
ATOM 653 C CA . VAL A 1 88 ? 6.060 -1.703 6.465 1.00 94.38 88 VAL A CA 1
ATOM 654 C C . VAL A 1 88 ? 6.810 -2.001 5.171 1.00 94.38 88 VAL A C 1
ATOM 656 O O . VAL A 1 88 ? 6.199 -2.171 4.122 1.00 94.38 88 VAL A 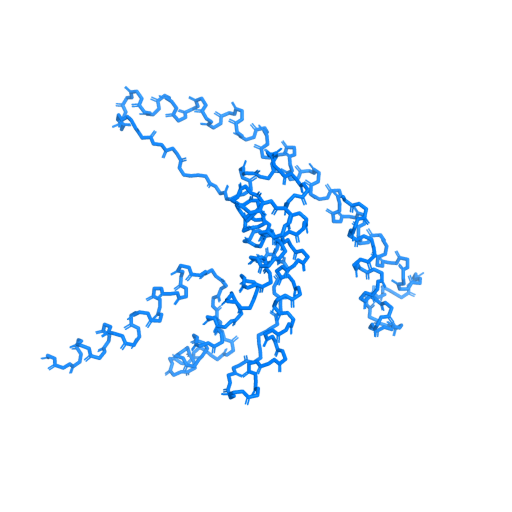O 1
ATOM 659 N N . ILE A 1 89 ? 8.140 -2.121 5.239 1.00 92.56 89 ILE A N 1
ATOM 660 C CA . ILE A 1 89 ? 8.959 -2.385 4.046 1.00 92.56 89 ILE A CA 1
ATOM 661 C C . ILE A 1 89 ? 8.651 -3.764 3.459 1.00 92.56 89 ILE A C 1
ATOM 663 O O . ILE A 1 89 ? 8.549 -3.903 2.242 1.00 92.56 89 ILE A O 1
ATOM 667 N N . LEU A 1 90 ? 8.487 -4.781 4.309 1.00 94.62 90 LEU A N 1
ATOM 668 C CA . LEU A 1 90 ? 8.139 -6.120 3.843 1.00 94.62 90 LEU A CA 1
ATOM 669 C C . LEU A 1 90 ? 6.774 -6.128 3.144 1.00 94.62 90 LEU A C 1
ATOM 671 O O . LEU A 1 90 ? 6.683 -6.660 2.043 1.00 94.62 90 LEU A O 1
ATOM 675 N N . GLY A 1 91 ? 5.763 -5.502 3.750 1.00 96.38 91 GLY A N 1
ATOM 676 C CA . GLY A 1 91 ? 4.419 -5.365 3.191 1.00 96.38 91 GLY A CA 1
ATOM 677 C C . GLY A 1 91 ? 4.400 -4.584 1.885 1.00 96.38 91 GLY A C 1
ATOM 678 O O . GLY A 1 91 ? 3.750 -5.006 0.935 1.00 96.38 91 GLY A O 1
ATOM 679 N N . PHE A 1 92 ? 5.173 -3.502 1.790 1.00 95.25 92 PHE A N 1
ATOM 680 C CA . PHE A 1 92 ? 5.344 -2.748 0.551 1.00 95.25 92 PHE A CA 1
ATOM 681 C C . PHE A 1 92 ? 5.897 -3.622 -0.586 1.00 95.25 92 PHE A C 1
ATOM 683 O O . PHE A 1 92 ? 5.336 -3.636 -1.683 1.00 95.25 92 PHE A O 1
ATOM 690 N N . ILE A 1 93 ? 6.962 -4.389 -0.330 1.00 94.38 93 ILE A N 1
ATOM 691 C CA . ILE A 1 93 ? 7.575 -5.266 -1.340 1.00 94.38 93 ILE A CA 1
ATOM 692 C C . ILE A 1 93 ? 6.593 -6.357 -1.771 1.00 94.38 93 ILE A C 1
ATOM 694 O O . ILE A 1 93 ? 6.409 -6.590 -2.964 1.00 94.38 93 ILE A O 1
ATOM 698 N N . THR A 1 94 ? 5.947 -7.027 -0.818 1.00 96.62 94 THR A N 1
ATOM 699 C CA . THR A 1 94 ? 5.071 -8.170 -1.110 1.00 96.62 94 THR A CA 1
ATOM 700 C C . THR A 1 94 ? 3.758 -7.732 -1.750 1.00 96.62 94 THR A C 1
ATOM 702 O O . THR A 1 94 ? 3.297 -8.388 -2.681 1.00 96.62 94 THR A O 1
ATOM 705 N N . THR A 1 95 ? 3.224 -6.573 -1.358 1.00 97.19 95 THR A N 1
ATOM 706 C CA . THR A 1 95 ? 2.108 -5.909 -2.051 1.00 97.19 95 THR A CA 1
ATOM 707 C C . THR A 1 95 ? 2.507 -5.521 -3.468 1.00 97.19 95 THR A C 1
ATOM 709 O O . THR A 1 95 ? 1.765 -5.817 -4.398 1.00 97.19 95 THR A O 1
ATOM 712 N N . THR A 1 96 ? 3.704 -4.963 -3.671 1.00 95.44 96 THR A N 1
ATOM 713 C CA . THR A 1 96 ? 4.199 -4.637 -5.018 1.00 95.44 96 THR A CA 1
ATOM 714 C C . THR A 1 96 ? 4.270 -5.880 -5.902 1.00 95.44 96 THR A C 1
ATOM 716 O O . THR A 1 96 ? 3.751 -5.866 -7.016 1.00 95.44 96 THR A O 1
ATOM 719 N N . ILE A 1 97 ? 4.801 -6.990 -5.386 1.00 96.00 97 ILE A N 1
ATOM 720 C CA . ILE A 1 97 ? 4.793 -8.279 -6.093 1.00 96.00 97 ILE A CA 1
ATOM 721 C C . ILE A 1 97 ? 3.357 -8.702 -6.442 1.00 96.00 97 ILE A C 1
ATOM 723 O O . ILE A 1 97 ? 3.090 -9.041 -7.592 1.00 96.00 97 ILE A O 1
ATOM 727 N N . GLY A 1 98 ? 2.422 -8.634 -5.489 1.00 97.50 98 GLY A N 1
ATOM 728 C CA . GLY A 1 98 ? 1.011 -8.955 -5.724 1.00 97.50 98 GLY A CA 1
ATOM 729 C C . GLY A 1 98 ? 0.363 -8.091 -6.810 1.00 97.50 98 GLY A C 1
ATOM 730 O O . GLY A 1 98 ? -0.316 -8.622 -7.686 1.00 97.50 98 GLY A O 1
ATOM 731 N N . THR A 1 99 ? 0.623 -6.780 -6.806 1.00 96.81 99 THR A N 1
ATOM 732 C CA . THR A 1 99 ? 0.111 -5.865 -7.841 1.00 96.81 99 THR A CA 1
ATOM 733 C C . THR A 1 99 ? 0.702 -6.143 -9.223 1.00 96.81 99 THR A C 1
ATOM 735 O O . THR A 1 99 ? -0.025 -6.098 -10.207 1.00 96.81 99 THR A O 1
ATOM 738 N N . ILE A 1 100 ? 1.990 -6.502 -9.319 1.00 96.12 100 ILE A N 1
ATOM 739 C CA . ILE A 1 100 ? 2.620 -6.901 -10.589 1.00 96.12 100 ILE A CA 1
ATOM 740 C C . ILE A 1 100 ? 1.997 -8.202 -11.110 1.00 96.12 100 ILE A C 1
ATOM 742 O O . ILE A 1 100 ? 1.684 -8.305 -12.294 1.00 96.12 100 ILE A O 1
ATOM 746 N N . ILE A 1 101 ? 1.771 -9.185 -10.232 1.00 97.38 101 ILE A N 1
ATOM 747 C CA . ILE A 1 101 ? 1.083 -10.428 -10.606 1.00 97.38 101 ILE A CA 1
ATOM 748 C C . ILE A 1 101 ? -0.315 -10.107 -11.148 1.00 97.38 101 ILE A C 1
ATOM 750 O O . ILE A 1 101 ? -0.687 -10.591 -12.217 1.00 97.38 101 ILE A O 1
ATOM 754 N N . ALA A 1 102 ? -1.083 -9.266 -10.456 1.00 97.12 102 ALA A N 1
ATOM 755 C CA . ALA A 1 102 ? -2.411 -8.862 -10.908 1.00 97.12 102 ALA A CA 1
ATOM 756 C C . ALA A 1 102 ? -2.382 -8.083 -12.233 1.00 97.12 102 ALA A C 1
ATOM 758 O O . ALA A 1 102 ? -3.167 -8.384 -13.128 1.00 97.12 102 ALA A O 1
ATOM 759 N N . MET A 1 103 ? -1.439 -7.155 -12.409 1.00 96.38 103 MET A N 1
ATOM 760 C CA . MET A 1 103 ? -1.279 -6.368 -13.638 1.00 96.38 103 MET A CA 1
ATOM 761 C C . MET A 1 103 ? -1.199 -7.251 -14.891 1.00 96.38 103 MET A C 1
ATOM 763 O O . MET A 1 103 ? -1.817 -6.930 -15.904 1.00 96.38 103 MET A O 1
ATOM 767 N N . PHE A 1 104 ? -0.466 -8.366 -14.827 1.00 96.50 104 PHE A N 1
ATOM 768 C CA . PHE A 1 104 ? -0.323 -9.279 -15.965 1.00 96.50 104 PHE A CA 1
ATOM 769 C C . PHE A 1 104 ? -1.426 -10.337 -16.057 1.00 96.50 104 PHE A C 1
ATOM 771 O O . PHE A 1 104 ? -1.713 -10.822 -17.149 1.00 96.50 104 PHE A O 1
ATOM 778 N N . THR A 1 105 ? -2.050 -10.709 -14.938 1.00 96.94 105 THR A N 1
ATOM 779 C CA . THR A 1 105 ? -3.064 -11.777 -14.916 1.00 96.94 105 THR A CA 1
ATOM 780 C C . THR A 1 105 ? -4.469 -11.273 -15.226 1.00 96.94 105 THR A C 1
ATOM 782 O O . THR A 1 105 ? -5.190 -11.940 -15.961 1.00 96.94 105 THR A O 1
ATOM 785 N N . LEU A 1 106 ? -4.868 -10.100 -14.727 1.00 96.31 106 LEU A N 1
ATOM 786 C CA . LEU A 1 106 ? -6.223 -9.564 -14.903 1.00 96.31 106 LEU A CA 1
ATOM 787 C C . LEU A 1 106 ? -6.620 -9.347 -16.380 1.00 96.31 106 LEU A C 1
ATOM 789 O O . LEU A 1 106 ? -7.744 -9.716 -16.734 1.00 96.31 106 LEU A O 1
ATOM 793 N N . PRO A 1 107 ? -5.734 -8.866 -17.277 1.00 95.62 107 PRO A N 1
ATOM 794 C CA . PRO A 1 107 ? -6.056 -8.747 -18.701 1.00 95.62 107 PRO A CA 1
ATOM 795 C C . PRO A 1 107 ? -6.391 -10.075 -19.385 1.00 95.62 107 PRO A C 1
ATOM 797 O O . PRO A 1 107 ? -7.195 -10.090 -20.314 1.00 95.62 107 PRO A O 1
ATOM 800 N N . ALA A 1 108 ? -5.850 -11.202 -18.906 1.00 95.62 108 ALA A N 1
ATOM 801 C CA . ALA A 1 108 ? -6.187 -12.524 -19.442 1.00 95.62 108 ALA A CA 1
ATOM 802 C C . ALA A 1 108 ? -7.657 -12.913 -19.184 1.00 95.62 108 ALA A C 1
ATOM 804 O O . ALA A 1 108 ? -8.196 -13.773 -19.877 1.00 95.62 108 ALA A O 1
ATOM 805 N N . PHE A 1 109 ? -8.316 -12.252 -18.227 1.00 94.31 109 PHE A N 1
ATOM 806 C CA . PHE A 1 109 ? -9.742 -12.398 -17.926 1.00 94.31 109 PHE A CA 1
ATOM 807 C C . PHE A 1 109 ? -10.602 -11.273 -18.532 1.00 94.31 109 PHE A C 1
ATOM 809 O O . PHE A 1 109 ? -11.778 -11.155 -18.196 1.00 94.31 109 PHE A O 1
ATOM 816 N N . GLY A 1 110 ? -10.037 -10.431 -19.406 1.00 92.56 110 GLY A N 1
ATOM 817 C CA . GLY A 1 110 ? -10.746 -9.309 -20.032 1.00 92.56 110 GLY A CA 1
ATOM 818 C C . GLY A 1 110 ? -10.914 -8.076 -19.137 1.00 92.56 110 GLY A C 1
ATOM 819 O O . GLY A 1 110 ? -11.685 -7.180 -19.478 1.00 92.56 110 GLY A O 1
ATOM 820 N N . LEU A 1 111 ? -10.213 -8.012 -18.002 1.00 94.00 111 LEU A N 1
ATOM 821 C CA . LEU A 1 111 ? -10.211 -6.844 -17.119 1.00 94.00 111 LEU A CA 1
ATOM 822 C C . LEU A 1 111 ? -9.124 -5.837 -17.519 1.00 94.00 111 LEU A C 1
ATOM 824 O O . LEU A 1 111 ? -8.173 -6.161 -18.230 1.00 94.00 111 LEU A O 1
ATOM 828 N N . ALA A 1 112 ? -9.256 -4.596 -17.049 1.00 91.88 112 ALA A N 1
ATOM 829 C CA . ALA A 1 112 ? -8.282 -3.548 -17.332 1.00 91.88 112 ALA A CA 1
ATOM 830 C C . ALA A 1 112 ? -6.893 -3.883 -16.753 1.00 91.88 112 ALA A C 1
ATOM 832 O O . ALA A 1 112 ? -6.772 -4.387 -15.635 1.00 91.88 112 ALA A O 1
ATOM 833 N N . MET A 1 113 ? -5.837 -3.551 -17.501 1.00 93.81 113 MET A N 1
ATOM 834 C CA . MET A 1 113 ? -4.466 -3.591 -16.993 1.00 93.81 113 MET A CA 1
ATOM 835 C C . MET A 1 113 ? -4.242 -2.396 -16.067 1.00 93.81 113 MET A C 1
ATOM 837 O O . MET A 1 113 ? -4.164 -1.256 -16.523 1.00 93.81 113 MET A O 1
ATOM 841 N N . ILE A 1 114 ? -4.121 -2.656 -14.768 1.00 93.38 114 ILE A N 1
ATOM 842 C CA . ILE A 1 114 ? -3.859 -1.622 -13.768 1.00 93.38 114 ILE A CA 1
ATOM 843 C C . ILE A 1 114 ? -2.364 -1.591 -13.459 1.00 93.38 114 ILE A C 1
ATOM 845 O O . ILE A 1 114 ? -1.778 -2.592 -13.049 1.00 93.38 114 ILE A O 1
ATOM 849 N N . LEU A 1 115 ? -1.752 -0.425 -13.661 1.00 91.38 115 LEU A N 1
ATOM 850 C CA . LEU A 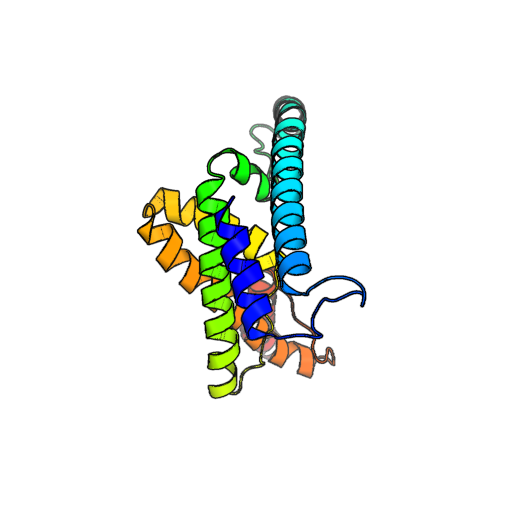1 115 ? -0.354 -0.182 -13.324 1.00 91.38 115 LEU A CA 1
ATOM 851 C C . LEU A 1 115 ? -0.191 -0.060 -11.797 1.00 91.38 115 LEU A C 1
ATOM 853 O O . LEU A 1 115 ? -0.927 0.710 -11.174 1.00 91.38 115 LEU A O 1
ATOM 857 N N . PRO A 1 116 ? 0.775 -0.767 -11.184 1.00 91.00 116 PRO A N 1
ATOM 858 C CA . PRO A 1 116 ? 1.054 -0.665 -9.756 1.00 91.00 116 PRO A CA 1
ATOM 859 C C . PRO A 1 116 ? 1.336 0.769 -9.285 1.00 91.00 116 PRO A C 1
ATOM 861 O O . PRO A 1 116 ? 2.296 1.409 -9.716 1.00 91.00 116 PRO A O 1
ATOM 864 N N . GLY A 1 117 ? 0.524 1.261 -8.348 1.00 89.25 117 GLY A N 1
ATOM 865 C CA . GLY A 1 117 ? 0.719 2.558 -7.704 1.00 89.25 117 GLY A CA 1
ATOM 866 C C . GLY A 1 117 ? 1.704 2.469 -6.538 1.00 89.25 117 GLY A C 1
ATOM 867 O O . GLY A 1 117 ? 1.424 1.820 -5.531 1.00 89.25 117 GLY A O 1
ATOM 868 N N . MET A 1 118 ? 2.841 3.163 -6.627 1.00 86.81 118 MET A N 1
ATOM 869 C CA . MET A 1 118 ? 3.882 3.104 -5.586 1.00 86.81 118 MET A CA 1
ATOM 870 C C . MET A 1 118 ? 3.409 3.648 -4.232 1.00 86.81 118 MET A C 1
ATOM 872 O O . MET A 1 118 ? 3.745 3.079 -3.195 1.00 86.81 118 MET A O 1
ATOM 876 N N . LEU A 1 119 ? 2.606 4.719 -4.238 1.00 88.44 119 LEU A N 1
ATOM 877 C CA . LEU A 1 119 ? 2.037 5.297 -3.018 1.00 88.44 119 LEU A CA 1
ATOM 878 C C . LEU A 1 119 ? 1.090 4.304 -2.336 1.00 88.44 119 LEU A C 1
ATOM 880 O O . LEU A 1 119 ? 1.288 3.984 -1.169 1.00 88.44 119 LEU A O 1
ATOM 884 N N . THR A 1 120 ? 0.124 3.746 -3.067 1.00 91.06 120 THR A N 1
ATOM 885 C CA . THR A 1 120 ? -0.830 2.764 -2.530 1.00 91.06 120 THR A CA 1
ATOM 886 C C . THR A 1 120 ? -0.116 1.520 -2.004 1.00 91.06 120 THR A C 1
ATOM 888 O O . THR A 1 120 ? -0.376 1.076 -0.885 1.00 91.06 120 THR A O 1
ATOM 891 N N . ASN A 1 121 ? 0.858 0.996 -2.753 1.00 94.25 121 ASN A N 1
ATOM 892 C CA . ASN A 1 121 ? 1.639 -0.158 -2.317 1.00 94.25 121 ASN A CA 1
ATOM 893 C C . ASN A 1 121 ? 2.419 0.131 -1.034 1.00 94.25 121 ASN A C 1
ATOM 895 O O . ASN A 1 121 ? 2.551 -0.751 -0.187 1.00 94.25 121 ASN A O 1
ATOM 899 N N . PHE A 1 122 ? 2.951 1.344 -0.877 1.00 93.62 122 PHE A N 1
ATOM 900 C CA . PHE A 1 122 ? 3.713 1.709 0.312 1.00 93.62 122 PHE A CA 1
ATOM 901 C C . PHE A 1 122 ? 2.812 1.970 1.518 1.00 93.62 122 PHE A C 1
ATOM 903 O O . PHE A 1 122 ? 3.046 1.403 2.583 1.00 93.62 122 PHE A O 1
ATOM 910 N N . PHE A 1 123 ? 1.772 2.786 1.358 1.00 93.69 123 PHE A N 1
ATOM 911 C CA . PHE A 1 123 ? 0.898 3.184 2.456 1.00 93.69 123 PHE A CA 1
ATOM 912 C C . PHE A 1 123 ? -0.056 2.057 2.859 1.00 93.69 123 PHE A C 1
ATOM 914 O O . PHE A 1 123 ? 0.053 1.515 3.964 1.00 93.69 123 PHE A O 1
ATOM 921 N N . ALA A 1 124 ? -0.928 1.630 1.944 1.00 94.12 124 ALA A N 1
ATOM 922 C CA . ALA A 1 124 ? -1.880 0.555 2.210 1.00 94.12 124 ALA A CA 1
ATOM 923 C C . ALA A 1 124 ? -1.158 -0.790 2.371 1.00 94.12 124 ALA A C 1
ATOM 925 O O . ALA A 1 124 ? -1.386 -1.503 3.347 1.00 94.12 124 ALA A O 1
ATOM 926 N N . GLY A 1 125 ? -0.223 -1.114 1.472 1.00 95.44 125 GLY A N 1
ATOM 927 C CA . GLY A 1 125 ? 0.547 -2.360 1.559 1.00 95.44 125 GLY A CA 1
ATOM 928 C C . GLY A 1 125 ? 1.496 -2.419 2.759 1.00 95.44 125 GLY A C 1
ATOM 929 O O . GLY A 1 125 ? 1.631 -3.470 3.386 1.00 95.44 125 GLY A O 1
ATOM 930 N N . GLY A 1 126 ? 2.106 -1.297 3.148 1.00 95.19 126 GLY A N 1
ATOM 931 C CA . GLY A 1 126 ? 2.901 -1.212 4.373 1.00 95.19 126 GLY A CA 1
ATOM 932 C C . GLY A 1 126 ? 2.058 -1.436 5.626 1.00 95.19 126 GLY A C 1
ATOM 933 O O . GLY A 1 126 ? 2.447 -2.215 6.497 1.00 95.19 126 GLY A O 1
ATOM 934 N N . THR A 1 127 ? 0.870 -0.834 5.680 1.00 95.81 127 THR A N 1
ATOM 935 C CA . THR A 1 127 ? -0.098 -1.028 6.771 1.00 95.81 127 THR A CA 1
ATOM 936 C C . THR A 1 127 ? -0.582 -2.476 6.836 1.00 95.81 127 THR A C 1
ATOM 938 O O . THR A 1 127 ? -0.525 -3.099 7.899 1.00 95.81 127 THR A O 1
ATOM 941 N N . ALA A 1 128 ? -0.963 -3.057 5.695 1.00 95.62 128 ALA A N 1
ATOM 942 C CA . ALA A 1 128 ? -1.316 -4.471 5.587 1.00 95.62 128 ALA A CA 1
ATOM 943 C C . ALA A 1 128 ? -0.162 -5.380 6.045 1.00 95.62 128 ALA A C 1
ATOM 945 O O . ALA A 1 128 ? -0.392 -6.380 6.723 1.00 95.62 128 ALA A O 1
ATOM 946 N N . GLY A 1 129 ? 1.086 -5.003 5.752 1.00 96.81 129 GLY A N 1
ATOM 947 C CA . GLY A 1 129 ? 2.284 -5.681 6.241 1.00 96.81 129 GLY A CA 1
ATOM 948 C C . GLY A 1 129 ? 2.417 -5.668 7.764 1.00 96.81 129 GLY A C 1
ATOM 949 O O . GLY A 1 129 ? 2.749 -6.702 8.344 1.00 96.81 129 GLY A O 1
ATOM 950 N N . ILE A 1 130 ? 2.127 -4.541 8.426 1.00 97.19 130 ILE A N 1
ATOM 951 C CA . ILE A 1 130 ? 2.141 -4.439 9.897 1.00 97.19 130 ILE A CA 1
ATOM 952 C C . ILE A 1 130 ? 1.121 -5.401 10.505 1.00 97.19 130 ILE A C 1
ATOM 954 O O . ILE A 1 130 ? 1.486 -6.213 11.358 1.00 97.19 130 ILE A O 1
ATOM 958 N N . PHE A 1 131 ? -0.133 -5.348 10.054 1.00 96.62 131 PHE A N 1
ATOM 959 C CA . PHE A 1 131 ? -1.190 -6.208 10.591 1.00 96.62 131 PHE A CA 1
ATOM 960 C C . PHE A 1 131 ? -0.967 -7.683 10.237 1.00 96.62 131 PHE A C 1
ATOM 962 O O . PHE A 1 131 ? -1.103 -8.551 11.099 1.00 96.62 131 PHE A O 1
ATOM 969 N N . GLY A 1 132 ? -0.524 -7.977 9.014 1.00 96.69 132 GLY A N 1
ATOM 970 C CA . GLY A 1 132 ? -0.133 -9.325 8.602 1.00 96.69 132 GLY A CA 1
ATOM 971 C C . GLY A 1 132 ? 1.016 -9.879 9.447 1.00 96.69 132 GLY A C 1
ATOM 972 O O . GLY A 1 132 ? 0.999 -11.055 9.813 1.00 96.69 132 GLY A O 1
ATOM 973 N N . ASN A 1 133 ? 1.982 -9.032 9.820 1.00 97.19 133 ASN A N 1
ATOM 974 C CA . ASN A 1 133 ? 3.056 -9.406 10.735 1.00 97.19 133 ASN A CA 1
ATOM 975 C C . ASN A 1 133 ? 2.560 -9.612 12.172 1.00 97.19 133 ASN A C 1
ATOM 977 O O . ASN A 1 133 ? 3.018 -10.531 12.843 1.00 97.19 133 ASN A O 1
ATOM 981 N N . ALA A 1 134 ? 1.625 -8.790 12.645 1.00 96.38 134 ALA A N 1
ATOM 982 C CA . ALA A 1 134 ? 1.061 -8.924 13.984 1.00 96.38 134 ALA A CA 1
ATOM 983 C C . ALA A 1 134 ? 0.250 -10.222 14.148 1.00 96.38 134 ALA A C 1
ATOM 985 O O . ALA A 1 134 ? 0.369 -10.889 15.171 1.00 96.38 134 ALA A O 1
ATOM 986 N N . VAL A 1 135 ? -0.537 -10.602 13.135 1.00 95.88 135 VAL A N 1
ATOM 987 C CA . VAL A 1 135 ? -1.421 -11.780 13.193 1.00 95.88 135 VAL A CA 1
ATOM 988 C C . VAL A 1 135 ? -0.693 -13.077 12.824 1.00 95.88 135 VAL A C 1
ATOM 990 O O . VAL A 1 135 ? -0.905 -14.105 13.460 1.00 95.88 135 VAL A O 1
ATOM 993 N N . GLY A 1 136 ? 0.159 -13.056 11.794 1.00 93.31 136 GLY A N 1
ATOM 994 C CA . GLY A 1 136 ? 0.774 -14.264 11.223 1.00 93.31 136 GLY A CA 1
ATOM 995 C C . GLY A 1 136 ? 2.301 -14.241 11.171 1.00 93.31 136 GLY A C 1
ATOM 996 O O . GLY A 1 136 ? 2.911 -15.051 10.460 1.00 93.31 136 GLY A O 1
ATOM 997 N N . GLY A 1 137 ? 2.939 -13.293 11.861 1.00 95.50 137 GLY A N 1
ATOM 998 C CA . GLY A 1 137 ? 4.381 -13.083 11.799 1.00 95.50 137 GLY A CA 1
ATOM 999 C C . GLY A 1 137 ? 4.868 -12.794 10.377 1.00 95.50 137 GLY A C 1
ATOM 1000 O O . GLY A 1 137 ? 4.126 -12.378 9.484 1.00 95.50 137 GLY A O 1
ATOM 1001 N N . ARG A 1 138 ? 6.137 -13.114 10.118 1.00 94.06 138 ARG A N 1
ATOM 1002 C CA . ARG A 1 138 ? 6.759 -12.895 8.804 1.00 94.06 138 ARG A CA 1
ATOM 1003 C C . ARG A 1 138 ? 5.998 -13.563 7.652 1.00 94.06 138 ARG A C 1
ATOM 1005 O O . ARG A 1 138 ? 5.942 -13.006 6.561 1.00 94.06 138 ARG A O 1
ATOM 1012 N N . ARG A 1 139 ? 5.423 -14.751 7.874 1.00 95.56 139 ARG A N 1
ATOM 1013 C CA . ARG A 1 139 ? 4.651 -15.468 6.843 1.00 95.56 139 ARG A CA 1
ATOM 1014 C C . ARG A 1 139 ? 3.338 -14.754 6.540 1.00 95.56 139 ARG A C 1
ATOM 1016 O O . ARG A 1 139 ? 3.014 -14.596 5.367 1.00 95.56 139 ARG A O 1
ATOM 1023 N N . GLY A 1 140 ? 2.647 -14.273 7.574 1.00 95.69 140 GLY A N 1
ATOM 1024 C CA . GLY A 1 140 ? 1.435 -13.468 7.431 1.00 95.69 140 GLY A CA 1
ATOM 1025 C C . GLY A 1 140 ? 1.682 -12.184 6.642 1.00 95.69 140 GLY A C 1
ATOM 1026 O O . GLY A 1 140 ? 0.939 -11.896 5.711 1.00 95.69 140 GLY A O 1
ATOM 1027 N N . ALA A 1 141 ? 2.778 -11.473 6.917 1.00 96.12 141 ALA A N 1
ATOM 1028 C CA . ALA A 1 141 ? 3.152 -10.278 6.154 1.00 96.12 141 ALA A CA 1
ATOM 1029 C C . ALA A 1 141 ? 3.461 -10.567 4.670 1.00 96.12 141 ALA A C 1
ATOM 1031 O O . ALA A 1 141 ? 3.154 -9.754 3.799 1.00 96.12 141 ALA A O 1
ATOM 1032 N N . ILE A 1 142 ? 4.059 -11.725 4.362 1.00 97.25 142 ILE A N 1
ATOM 1033 C CA . ILE A 1 142 ? 4.394 -12.094 2.978 1.00 97.25 142 ILE A CA 1
ATOM 1034 C C . ILE A 1 142 ? 3.156 -12.534 2.205 1.00 97.25 142 ILE A C 1
ATOM 1036 O O . ILE A 1 142 ? 2.847 -11.958 1.165 1.00 97.25 142 ILE A O 1
ATOM 1040 N N . ILE A 1 143 ? 2.449 -13.542 2.713 1.00 97.31 143 ILE A N 1
ATOM 1041 C CA . ILE A 1 143 ? 1.286 -14.122 2.035 1.00 97.31 143 ILE A CA 1
ATOM 1042 C C . ILE A 1 143 ? 0.152 -13.097 1.994 1.00 97.31 143 ILE A C 1
ATOM 1044 O O . ILE A 1 143 ? -0.424 -12.857 0.935 1.00 97.31 143 ILE A O 1
ATOM 1048 N N . GLY A 1 144 ? -0.113 -12.445 3.129 1.00 96.56 144 GLY A N 1
ATOM 1049 C CA . GLY A 1 144 ? -1.114 -11.392 3.240 1.00 96.56 144 GLY A CA 1
ATOM 1050 C C . GLY A 1 144 ? -0.788 -10.195 2.356 1.00 96.56 144 GLY A C 1
ATOM 1051 O O . GLY A 1 144 ? -1.681 -9.699 1.686 1.00 96.56 144 GLY A O 1
ATOM 1052 N N . GLY A 1 145 ? 0.481 -9.781 2.270 1.00 97.00 145 GLY A N 1
ATOM 1053 C CA . GLY A 1 145 ? 0.889 -8.691 1.382 1.00 97.00 145 GLY A CA 1
ATOM 1054 C C . GLY A 1 145 ? 0.698 -9.017 -0.102 1.00 97.00 145 GLY A C 1
ATOM 1055 O O . GLY A 1 145 ? 0.148 -8.198 -0.827 1.00 97.00 145 GLY A O 1
ATOM 1056 N N . ILE A 1 146 ? 1.061 -10.222 -0.561 1.00 98.06 146 ILE A N 1
ATOM 1057 C CA . ILE A 1 146 ? 0.827 -10.630 -1.963 1.00 98.06 146 ILE A CA 1
ATOM 1058 C C . ILE A 1 146 ? -0.674 -10.688 -2.270 1.00 98.06 146 ILE A C 1
ATOM 1060 O O . ILE A 1 146 ? -1.112 -10.144 -3.284 1.00 98.06 146 ILE A O 1
ATOM 1064 N N . ALA A 1 147 ? -1.464 -11.309 -1.389 1.00 97.25 147 ALA A N 1
ATOM 1065 C CA . ALA A 1 147 ? -2.915 -11.378 -1.545 1.00 97.25 147 ALA A CA 1
ATOM 1066 C C . ALA A 1 147 ? -3.545 -9.977 -1.554 1.00 97.25 147 ALA A C 1
ATOM 1068 O O . ALA A 1 147 ? -4.371 -9.678 -2.413 1.00 97.25 147 ALA A O 1
ATOM 1069 N N . HIS A 1 148 ? -3.100 -9.101 -0.651 1.00 96.62 148 HIS A N 1
ATOM 1070 C CA . HIS A 1 148 ? -3.506 -7.703 -0.601 1.00 96.62 148 HIS A CA 1
ATOM 1071 C C . HIS A 1 148 ? -3.148 -6.972 -1.899 1.00 96.62 148 HIS A C 1
ATOM 1073 O O . HIS A 1 148 ? -4.017 -6.343 -2.484 1.00 96.62 148 HIS A O 1
ATOM 1079 N N . GLY A 1 149 ? -1.920 -7.113 -2.410 1.00 96.50 149 GLY A N 1
ATOM 1080 C CA . GLY A 1 149 ? -1.494 -6.536 -3.691 1.00 96.50 149 GLY A CA 1
ATOM 1081 C C . GLY A 1 149 ? -2.366 -6.970 -4.867 1.00 96.50 149 GLY A C 1
ATOM 1082 O O . GLY A 1 149 ? -2.793 -6.145 -5.674 1.00 96.50 149 GLY A O 1
ATOM 1083 N N . PHE A 1 150 ? -2.695 -8.259 -4.940 1.00 97.25 150 PHE A N 1
ATOM 1084 C CA . PHE A 1 150 ? -3.613 -8.742 -5.965 1.00 97.25 150 PHE A CA 1
ATOM 1085 C C . PHE A 1 150 ? -5.004 -8.110 -5.810 1.00 97.25 150 PHE A C 1
ATOM 1087 O O . PHE A 1 150 ? -5.579 -7.593 -6.769 1.00 97.25 150 PHE A O 1
ATOM 1094 N N . PHE A 1 151 ? -5.518 -8.099 -4.582 1.00 95.75 151 PHE A N 1
ATOM 1095 C CA . PHE A 1 151 ? -6.841 -7.588 -4.247 1.00 95.75 151 PHE A CA 1
ATOM 1096 C C . PHE A 1 151 ? -7.008 -6.093 -4.561 1.00 95.75 151 PHE A C 1
ATOM 1098 O O . PHE A 1 151 ? -7.973 -5.716 -5.227 1.00 95.75 151 PHE A O 1
ATOM 1105 N N . ILE A 1 152 ? -6.042 -5.252 -4.177 1.00 95.00 152 ILE A N 1
ATOM 1106 C CA . ILE A 1 152 ? -6.077 -3.804 -4.451 1.00 95.00 152 ILE A CA 1
ATOM 1107 C C . ILE A 1 152 ? -5.880 -3.457 -5.930 1.00 95.00 152 ILE A C 1
ATOM 1109 O O . ILE A 1 152 ? -6.055 -2.307 -6.305 1.00 95.00 152 ILE A O 1
ATOM 1113 N N . THR A 1 153 ? -5.520 -4.425 -6.774 1.00 95.81 153 THR A N 1
ATOM 1114 C CA . THR A 1 153 ? -5.439 -4.243 -8.232 1.00 95.81 153 THR A CA 1
ATOM 1115 C C . THR A 1 153 ? -6.715 -4.734 -8.917 1.00 95.81 153 THR A C 1
ATOM 1117 O O . THR A 1 153 ? -7.210 -4.102 -9.849 1.00 95.81 153 THR A O 1
ATOM 1120 N N . LEU A 1 154 ? -7.286 -5.836 -8.419 1.00 95.44 154 LEU A N 1
ATOM 1121 C CA . LEU A 1 154 ? -8.537 -6.410 -8.912 1.00 95.44 154 LEU A CA 1
ATOM 1122 C C . LEU A 1 154 ? -9.711 -5.436 -8.769 1.00 95.44 154 LEU A C 1
ATOM 1124 O O . LEU A 1 154 ? -10.469 -5.251 -9.719 1.00 95.44 154 LEU A O 1
ATOM 1128 N N . LEU A 1 155 ? -9.866 -4.816 -7.598 1.00 94.88 155 LEU A N 1
ATOM 1129 C CA . LEU A 1 155 ? -10.999 -3.928 -7.335 1.00 94.88 155 LEU A CA 1
ATOM 1130 C C . LEU A 1 155 ? -11.041 -2.721 -8.298 1.00 94.88 155 LEU A C 1
ATOM 1132 O O . LEU A 1 155 ? -12.075 -2.528 -8.943 1.00 94.88 155 LEU A O 1
ATOM 1136 N N . PRO A 1 156 ? -9.950 -1.949 -8.484 1.00 94.00 156 PRO A N 1
ATOM 1137 C CA . PRO A 1 156 ? -9.886 -0.909 -9.510 1.00 94.00 156 PRO A CA 1
ATOM 1138 C C . PRO A 1 156 ? -10.184 -1.425 -10.920 1.00 94.00 156 PRO A C 1
ATOM 1140 O O . PRO A 1 156 ? -10.926 -0.790 -11.664 1.00 94.00 156 PRO A O 1
ATOM 1143 N N . ALA A 1 157 ? -9.666 -2.602 -11.289 1.00 94.25 157 ALA A N 1
ATOM 1144 C CA . ALA A 1 157 ? -9.898 -3.175 -12.615 1.00 94.25 157 ALA A CA 1
ATOM 1145 C C . ALA A 1 157 ? -11.388 -3.451 -12.888 1.00 94.25 157 ALA A C 1
ATOM 1147 O O . ALA A 1 157 ? -11.856 -3.263 -14.012 1.00 94.25 157 ALA A O 1
ATOM 1148 N N . LEU A 1 158 ? -12.142 -3.850 -11.858 1.00 93.81 158 LEU A N 1
ATOM 1149 C CA . LEU A 1 158 ? -13.596 -3.998 -11.930 1.00 93.81 158 LEU A CA 1
ATOM 1150 C C . LEU A 1 158 ? -14.290 -2.633 -12.028 1.00 93.81 158 LEU A C 1
ATOM 1152 O O . LEU A 1 158 ? -15.199 -2.465 -12.842 1.00 93.81 158 LEU A O 1
ATOM 1156 N N . LEU A 1 159 ? -13.835 -1.643 -11.256 1.00 93.81 159 LEU A N 1
ATOM 1157 C CA . LEU A 1 159 ? -14.422 -0.301 -11.236 1.00 93.81 159 LEU A CA 1
ATOM 1158 C C . LEU A 1 159 ? -14.301 0.430 -12.579 1.00 93.81 159 LEU A C 1
ATOM 1160 O O . LEU A 1 159 ? -15.249 1.104 -12.987 1.00 93.81 159 LEU A O 1
ATOM 1164 N N . VAL A 1 160 ? -13.186 0.254 -13.295 1.00 93.06 160 VAL A N 1
ATOM 1165 C CA . VAL A 1 160 ? -12.969 0.848 -14.629 1.00 93.06 160 VAL A CA 1
ATOM 1166 C C . VAL A 1 160 ? -14.129 0.537 -15.580 1.00 93.06 160 VAL A C 1
ATOM 1168 O O . VAL A 1 160 ? -14.552 1.402 -16.344 1.00 93.06 160 VAL A O 1
ATOM 1171 N N . THR A 1 161 ? -14.693 -0.674 -15.517 1.00 87.19 161 THR A N 1
ATOM 1172 C CA . THR A 1 161 ? -15.813 -1.066 -16.391 1.00 87.19 161 THR A CA 1
ATOM 1173 C C . THR A 1 161 ? -17.055 -0.198 -16.170 1.00 87.19 161 THR A C 1
ATOM 1175 O O . THR A 1 161 ? -17.720 0.194 -17.129 1.00 87.19 161 THR A O 1
ATOM 1178 N N . ILE A 1 162 ? -17.324 0.177 -14.917 1.00 88.62 162 ILE A N 1
ATOM 1179 C CA . ILE A 1 162 ? -18.441 1.046 -14.539 1.00 88.62 162 ILE A CA 1
ATOM 1180 C C . ILE A 1 162 ? -18.129 2.492 -14.922 1.00 88.62 162 ILE A C 1
ATOM 1182 O O . ILE A 1 162 ? -18.968 3.157 -15.527 1.00 88.62 162 ILE A O 1
ATOM 1186 N N . PHE A 1 163 ? -16.921 2.975 -14.630 1.00 90.75 163 PHE A N 1
ATOM 1187 C CA . PHE A 1 163 ? -16.516 4.351 -14.933 1.00 90.75 163 PHE A CA 1
ATOM 1188 C C . PHE A 1 163 ? -16.542 4.652 -16.432 1.00 90.75 163 PHE A C 1
ATOM 1190 O O . PHE A 1 163 ? -17.061 5.697 -16.831 1.00 90.75 163 PHE A O 1
ATOM 1197 N N . ASN A 1 164 ? -16.127 3.698 -17.267 1.00 89.75 164 ASN A N 1
ATOM 1198 C CA . ASN A 1 164 ? -16.245 3.819 -18.718 1.00 89.75 164 ASN A CA 1
ATOM 1199 C C . ASN A 1 164 ? -17.705 4.024 -19.167 1.00 89.75 164 ASN A C 1
ATOM 1201 O O . ASN A 1 164 ? -17.959 4.850 -20.041 1.00 89.75 164 ASN A O 1
ATOM 1205 N N . SER A 1 165 ? -18.673 3.339 -18.541 1.00 86.06 165 SER A N 1
ATOM 1206 C CA . SER A 1 165 ? -20.105 3.512 -18.852 1.00 86.06 165 SER A CA 1
ATOM 1207 C C . SER A 1 165 ? -20.650 4.894 -18.467 1.00 86.06 165 SER A C 1
ATOM 1209 O O . SER A 1 165 ? -21.635 5.354 -19.040 1.00 86.06 165 SER A O 1
ATOM 1211 N N . MET A 1 166 ? -19.984 5.575 -17.531 1.00 86.69 166 MET A N 1
ATOM 1212 C CA . MET A 1 166 ? -20.324 6.924 -17.070 1.00 86.69 166 MET A CA 1
ATOM 1213 C C . MET A 1 166 ? -19.550 8.023 -17.817 1.00 86.69 166 MET A C 1
ATOM 1215 O O . MET A 1 166 ? -19.714 9.200 -17.508 1.00 86.69 166 MET A O 1
ATOM 1219 N N . GLY A 1 167 ? -18.699 7.661 -18.785 1.00 89.25 167 GLY A N 1
ATOM 1220 C CA . GLY A 1 167 ? -17.863 8.603 -19.536 1.00 89.25 167 GLY A CA 1
ATOM 1221 C C . GLY A 1 167 ? -16.514 8.935 -18.884 1.00 89.25 167 GLY A C 1
ATOM 1222 O O . GLY A 1 167 ? -15.751 9.721 -19.443 1.00 89.25 167 GLY A O 1
ATOM 1223 N N . PHE A 1 168 ? -16.175 8.321 -17.747 1.00 89.06 168 PHE A N 1
ATOM 1224 C CA . PHE A 1 168 ? -14.864 8.455 -17.105 1.00 89.06 168 PHE A CA 1
ATOM 1225 C C . PHE A 1 168 ? -13.885 7.419 -17.668 1.00 89.06 168 PHE A C 1
ATOM 1227 O O . PHE A 1 168 ? -13.670 6.352 -17.096 1.00 89.06 168 PHE A O 1
ATOM 1234 N N . ILE A 1 169 ? -13.302 7.734 -18.824 1.00 87.31 169 ILE A N 1
ATOM 1235 C CA . ILE A 1 169 ? -12.385 6.838 -19.537 1.00 87.31 169 ILE A CA 1
ATOM 1236 C C . ILE A 1 169 ? -11.023 6.795 -18.834 1.00 87.31 169 ILE A C 1
ATOM 1238 O O . ILE A 1 169 ? -10.468 7.836 -18.488 1.00 87.31 169 ILE A O 1
ATOM 1242 N N . ASN A 1 170 ? -10.462 5.591 -18.674 1.00 83.88 170 ASN A N 1
ATOM 1243 C CA . ASN A 1 170 ? -9.144 5.351 -18.060 1.00 83.88 170 ASN A CA 1
ATOM 1244 C C . ASN A 1 170 ? -9.000 5.904 -16.631 1.00 83.88 170 ASN A C 1
ATOM 1246 O O . ASN A 1 170 ? -7.888 6.157 -16.168 1.00 83.88 170 ASN A O 1
ATOM 1250 N N . ALA A 1 171 ? -10.117 6.082 -15.927 1.00 87.56 171 ALA A N 1
ATOM 1251 C CA . ALA A 1 171 ? -10.137 6.517 -14.542 1.00 87.56 171 ALA A CA 1
ATOM 1252 C C . ALA A 1 171 ? -10.477 5.345 -13.617 1.00 87.56 171 ALA A C 1
ATOM 1254 O O . ALA A 1 171 ? -11.282 4.476 -13.951 1.00 87.56 171 ALA A O 1
ATOM 1255 N N . THR A 1 172 ? -9.882 5.349 -12.429 1.00 90.69 172 THR A N 1
ATOM 1256 C CA . THR A 1 172 ? -10.241 4.459 -11.323 1.00 90.69 172 THR A CA 1
ATOM 1257 C C . THR A 1 172 ? -9.849 5.104 -9.995 1.00 90.69 172 THR A C 1
ATOM 1259 O O . THR A 1 172 ? -9.133 6.104 -9.975 1.00 90.69 172 THR A O 1
ATOM 1262 N N . ALA A 1 173 ? -10.304 4.529 -8.885 1.00 88.75 173 ALA A N 1
ATOM 1263 C CA . ALA A 1 173 ? -9.819 4.832 -7.543 1.00 88.75 173 ALA A CA 1
ATOM 1264 C C . ALA A 1 173 ? -8.832 3.755 -7.066 1.00 88.75 173 ALA A C 1
ATOM 1266 O O . ALA A 1 173 ? -8.789 2.658 -7.628 1.00 88.75 173 ALA A O 1
ATOM 1267 N N . THR A 1 174 ? -8.040 4.078 -6.043 1.00 82.25 174 THR A N 1
ATOM 1268 C CA . THR A 1 174 ? -7.030 3.178 -5.459 1.00 82.25 174 THR A CA 1
ATOM 1269 C C . THR A 1 174 ? -7.451 2.585 -4.122 1.00 82.25 174 THR A C 1
ATOM 1271 O O . THR A 1 174 ? -7.040 1.473 -3.799 1.00 82.25 174 THR A O 1
ATOM 1274 N N . ASP A 1 175 ? -8.255 3.313 -3.346 1.00 86.81 175 ASP A N 1
ATOM 1275 C CA . ASP A 1 175 ? -8.578 2.920 -1.978 1.00 86.81 175 ASP A CA 1
ATOM 1276 C C . ASP A 1 175 ? -9.736 1.922 -1.959 1.00 86.81 175 ASP A C 1
ATOM 1278 O O . ASP A 1 175 ? -10.778 2.117 -2.590 1.00 86.81 175 ASP A O 1
ATOM 1282 N N . VAL A 1 176 ? -9.522 0.813 -1.248 1.00 90.75 176 VAL A N 1
ATOM 1283 C CA . VAL A 1 176 ? -10.426 -0.346 -1.228 1.00 90.75 176 VAL A CA 1
ATOM 1284 C C . VAL A 1 176 ? -11.833 0.038 -0.793 1.00 90.75 176 VAL A C 1
ATOM 1286 O O . VAL A 1 176 ? -12.795 -0.446 -1.376 1.00 90.75 176 VAL A O 1
ATOM 1289 N N . ASP A 1 177 ? -11.960 0.888 0.219 1.00 90.38 177 ASP A N 1
ATOM 1290 C CA . ASP A 1 177 ? -13.239 1.345 0.760 1.00 90.38 177 ASP A CA 1
ATOM 1291 C C . ASP A 1 177 ? -14.038 2.160 -0.265 1.00 90.38 177 ASP A C 1
ATOM 1293 O O . ASP A 1 177 ? -15.222 1.897 -0.486 1.00 90.38 177 ASP A O 1
ATOM 1297 N N . THR A 1 178 ? -13.372 3.077 -0.960 1.00 90.81 178 THR A N 1
ATOM 1298 C CA . THR A 1 178 ? -13.954 3.908 -2.014 1.00 90.81 1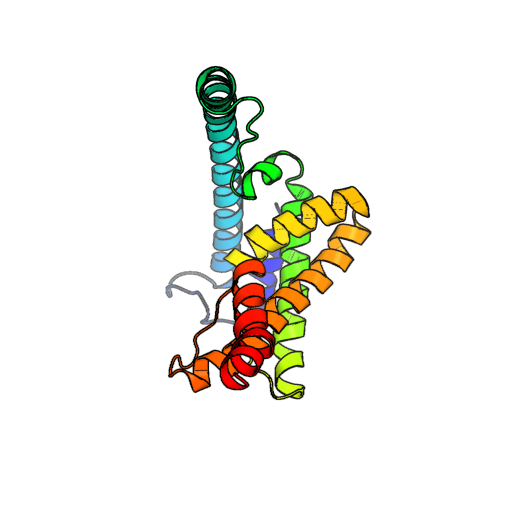78 THR A CA 1
ATOM 1299 C C . THR A 1 178 ? -14.403 3.045 -3.189 1.00 90.81 178 THR A C 1
ATOM 1301 O O . THR A 1 178 ? -15.531 3.173 -3.674 1.00 90.81 178 THR A O 1
ATOM 1304 N N . VAL A 1 179 ? -13.546 2.119 -3.625 1.00 93.31 179 VAL A N 1
ATOM 1305 C CA . VAL A 1 179 ? -13.867 1.215 -4.731 1.00 93.31 179 VAL A CA 1
ATOM 1306 C C . VAL A 1 179 ? -14.995 0.259 -4.341 1.00 93.31 179 VAL A C 1
ATOM 1308 O O . VAL A 1 179 ? -15.940 0.088 -5.107 1.00 93.31 179 VAL A O 1
ATOM 1311 N N . ALA A 1 180 ? -14.946 -0.334 -3.148 1.00 92.94 180 ALA A N 1
ATOM 1312 C CA . ALA A 1 180 ? -15.974 -1.255 -2.673 1.00 92.94 180 ALA A CA 1
ATOM 1313 C C . ALA A 1 180 ? -17.338 -0.567 -2.540 1.00 92.94 180 ALA A C 1
ATOM 1315 O O . ALA A 1 180 ? -18.343 -1.135 -2.967 1.00 92.94 180 ALA A O 1
ATOM 1316 N N . ALA A 1 181 ? -17.382 0.663 -2.016 1.00 92.44 181 ALA A N 1
ATOM 1317 C CA . ALA A 1 181 ? -18.611 1.449 -1.949 1.00 92.44 181 ALA A CA 1
ATOM 1318 C C . ALA A 1 181 ? -19.182 1.727 -3.349 1.00 92.44 181 ALA A C 1
ATOM 1320 O O . ALA A 1 181 ? -20.384 1.557 -3.570 1.00 92.44 181 ALA A O 1
ATOM 1321 N N . ALA A 1 182 ? -18.328 2.084 -4.313 1.00 91.62 182 ALA A N 1
ATOM 1322 C CA . ALA A 1 182 ? -18.743 2.316 -5.693 1.00 91.62 182 ALA A CA 1
ATOM 1323 C C . ALA A 1 182 ? -19.264 1.036 -6.373 1.00 91.62 182 ALA A C 1
ATOM 1325 O O . ALA A 1 182 ? -20.313 1.069 -7.019 1.00 91.62 182 ALA A O 1
ATOM 1326 N N . LEU A 1 183 ? -18.583 -0.101 -6.192 1.00 93.12 183 LEU A N 1
ATOM 1327 C CA . LEU A 1 183 ? -19.017 -1.399 -6.723 1.00 93.12 183 LEU A CA 1
ATOM 1328 C C . LEU A 1 183 ? -20.346 -1.849 -6.101 1.00 93.12 183 LEU A C 1
ATOM 1330 O O . LEU A 1 183 ? -21.243 -2.288 -6.820 1.00 93.12 183 LEU A O 1
ATOM 1334 N N . LEU A 1 184 ? -20.506 -1.693 -4.783 1.00 93.38 184 LEU A N 1
ATOM 1335 C CA . LEU A 1 184 ? -21.751 -2.004 -4.075 1.00 93.38 184 LEU A CA 1
ATOM 1336 C C . LEU A 1 184 ? -22.908 -1.149 -4.598 1.00 93.38 184 LEU A C 1
ATOM 1338 O O . LEU A 1 184 ? -23.995 -1.665 -4.871 1.00 93.38 184 LEU A O 1
ATOM 1342 N N . TYR A 1 185 ? -22.673 0.150 -4.783 1.00 90.94 185 TYR A N 1
ATOM 1343 C CA . TYR A 1 185 ? -23.670 1.040 -5.361 1.00 90.94 185 TYR A CA 1
ATOM 1344 C C . TYR A 1 185 ? -24.050 0.617 -6.786 1.00 90.94 185 TYR A C 1
ATOM 1346 O O . TYR A 1 185 ? -25.234 0.497 -7.101 1.00 90.94 185 TYR A O 1
ATOM 1354 N N . ALA A 1 186 ? -23.060 0.350 -7.636 1.00 90.75 186 ALA A N 1
ATOM 1355 C CA . ALA A 1 186 ? -23.281 0.047 -9.044 1.00 90.75 186 ALA A CA 1
ATOM 1356 C C . ALA A 1 186 ? -23.978 -1.302 -9.274 1.00 90.75 186 ALA A C 1
ATOM 1358 O O . ALA A 1 186 ? -24.878 -1.387 -10.108 1.00 90.75 186 ALA A O 1
ATOM 1359 N N . TRP A 1 187 ? -23.575 -2.353 -8.557 1.00 92.56 187 TRP A N 1
ATOM 1360 C CA . TRP A 1 187 ? -24.057 -3.716 -8.807 1.00 92.56 187 TRP A CA 1
ATOM 1361 C C . TRP A 1 187 ? -25.259 -4.125 -7.962 1.00 92.56 187 TRP A C 1
ATOM 1363 O O . TRP A 1 187 ? -26.003 -5.007 -8.381 1.00 92.56 187 TRP A O 1
ATOM 1373 N N . ILE A 1 188 ? -25.461 -3.512 -6.792 1.00 92.69 188 ILE A N 1
ATOM 1374 C CA . ILE A 1 188 ? -26.544 -3.894 -5.874 1.00 92.69 188 ILE A CA 1
ATOM 1375 C C . ILE A 1 188 ? -27.582 -2.780 -5.777 1.00 92.69 188 ILE A C 1
ATOM 1377 O O . ILE A 1 188 ? -28.750 -3.003 -6.088 1.00 92.69 188 ILE A O 1
ATOM 1381 N N . LEU A 1 189 ? -27.180 -1.568 -5.382 1.00 91.81 189 LEU A N 1
ATOM 1382 C CA . LEU A 1 189 ? -28.150 -0.503 -5.099 1.00 91.81 189 LEU A CA 1
ATOM 1383 C C . LEU A 1 189 ? -28.810 0.047 -6.368 1.00 91.81 189 LEU A C 1
ATOM 1385 O O . LEU A 1 189 ? -30.026 0.217 -6.392 1.00 91.81 189 LEU A O 1
ATOM 1389 N N . SER A 1 190 ? -28.045 0.301 -7.432 1.00 90.88 190 SER A N 1
ATOM 1390 C CA . SER A 1 190 ? -28.589 0.874 -8.669 1.00 90.88 190 SER A CA 1
ATOM 1391 C C . SER A 1 190 ? -29.639 -0.025 -9.343 1.00 90.88 190 SER A C 1
ATOM 1393 O O . SER A 1 190 ? -30.696 0.498 -9.700 1.00 90.88 190 SER A O 1
ATOM 1395 N N . PRO A 1 191 ? -29.436 -1.353 -9.484 1.00 91.06 191 PRO A N 1
ATOM 1396 C CA . PRO A 1 191 ? -30.469 -2.235 -10.024 1.00 91.06 191 PRO A CA 1
ATOM 1397 C C . PRO A 1 191 ? -31.738 -2.279 -9.170 1.00 91.06 191 PRO A C 1
ATOM 1399 O O . PRO A 1 191 ? -32.832 -2.251 -9.726 1.00 91.06 191 PRO A O 1
ATOM 1402 N N . ILE A 1 192 ? -31.606 -2.292 -7.838 1.00 92.44 192 ILE A N 1
ATOM 1403 C CA . ILE A 1 192 ? -32.756 -2.275 -6.920 1.00 92.44 192 ILE A CA 1
ATOM 1404 C C . ILE A 1 192 ? -33.547 -0.975 -7.082 1.00 92.44 192 ILE A C 1
ATOM 1406 O O . ILE A 1 192 ? -34.763 -1.015 -7.222 1.00 92.44 192 ILE A O 1
ATOM 1410 N N . LEU A 1 193 ? -32.866 0.173 -7.119 1.00 90.50 193 LEU A N 1
ATOM 1411 C CA . LEU A 1 193 ? -33.514 1.481 -7.261 1.00 90.50 193 LEU A CA 1
ATOM 1412 C C . LEU A 1 193 ? -34.217 1.669 -8.610 1.00 90.50 193 LEU A C 1
ATOM 1414 O O . LEU A 1 193 ? -35.157 2.445 -8.680 1.00 90.50 193 LEU A O 1
ATOM 1418 N N . LYS A 1 194 ? -33.769 0.987 -9.671 1.00 89.31 194 LYS A N 1
ATOM 1419 C CA . LYS A 1 194 ? -34.421 1.017 -10.993 1.00 89.31 194 LYS A CA 1
ATOM 1420 C C . LYS A 1 194 ? -35.603 0.048 -11.114 1.00 89.31 194 LYS A C 1
ATOM 1422 O O . LYS A 1 194 ? -36.309 0.099 -12.116 1.00 89.31 194 LYS A O 1
ATOM 1427 N N . ALA A 1 195 ? -35.763 -0.873 -10.162 1.00 87.06 195 ALA A N 1
ATOM 1428 C CA . ALA A 1 195 ? -36.847 -1.854 -10.150 1.00 87.06 195 ALA A CA 1
ATOM 1429 C C . ALA A 1 195 ? -38.126 -1.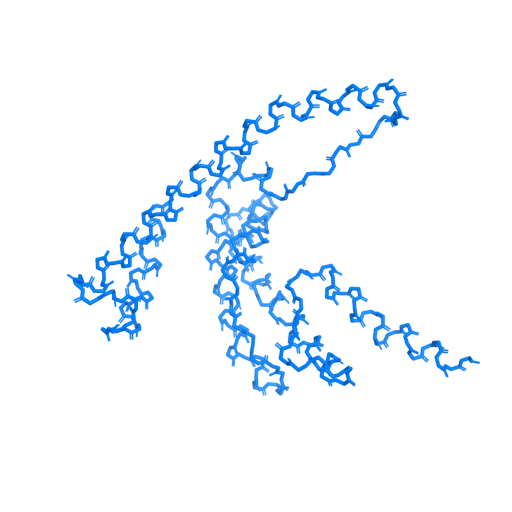335 -9.466 1.00 87.06 195 ALA A C 1
ATOM 1431 O O . ALA A 1 195 ? -39.178 -1.957 -9.615 1.00 87.06 195 ALA A O 1
ATOM 1432 N N . PHE A 1 196 ? -38.026 -0.222 -8.735 1.00 78.56 196 PHE A N 1
ATOM 1433 C CA . PHE A 1 196 ? -39.142 0.535 -8.165 1.00 78.56 196 PHE A CA 1
ATOM 1434 C C . PHE A 1 196 ? -39.401 1.796 -8.994 1.00 78.56 196 PHE A C 1
ATOM 1436 O O . PHE A 1 196 ? -40.581 2.205 -9.055 1.00 78.56 196 PHE A O 1
#

InterPro domains:
  IPR004703 Phosphotransferase system, sugar-specific permease component [PF03611] (2-176)
  IPR051562 Ascorbate-specific PTS system EIIC component [PTHR33843] (2-182)

Organism: NCBI:txid1076179

Sequence (196 aa):
MVVMVPLYVITAAFAGPGVGDPGAQHYLMFAFLQAIQFVVGVYVLLAGVRLLLGEIVPAFRGIAMKLVPDAIPALDCPVFFPYSPNAVILGFITTTIGTIIAMFTLPAFGLAMILPGMLTNFFAGGTAGIFGNAVGGRRGAIIGGIAHGFFITLLPALLVTIFNSMGFINATATDVDTVAAALLYAWILSPILKAF